Protein AF-A0A0B1P444-F1 (afdb_monomer)

Sequence (267 aa):
MTSQHVWNMLRLCWIDVYLGSPDIITHDAGSNFSSKEFRQTAKSLAIEIKEIPVKSANSMSIVERYHKPLRLAYEIIKEEIDTNNTEEQKSFVLQMAVKAAYTQSKSHLAREFYVRPPKELKLPAETLLKVLRPLYGVPEAGTHWFRTYHDHHIYNLDLEPSSYDPCLLFSHEAIVGLQTDDTIAACNTEFRHKEEEELQRAKFDAMPIQKLTINSPININGAHISLLDTTISVTQHDQISKISILKDYSKHDYVSQRARGDRIWIF

InterPro domains:
  IPR001584 Integrase, catalytic core [PS50994] (1-126)
  IPR012337 Ribonuclease H-like superfamily [SSF53098] (1-74)
  IPR036397 Ribonuclease H superfamily [G3DSA:3.30.420.10] (1-114)

Foldseek 3Di:
DALVQQLVCCCVFPVDLQVDDDQEDEEEPPDPCPDPVNVVVCVVLNRHYHYDDDDDPVPDDPVVVVVVLSVVSSVLSNVLRVPDPDPQFDWWKKKKFFPQQLQLQPDWDPDWDWDQDDVVVVDPRPDIDTDGTGHPPDPCSQVSSCCRVLCLCCVQLVWDADPVDNQWIDDSFKTWGDDRGMIIMTGTPVSVVSVVVSCVVSVTRMDPMFTADQVGWDADPQWTWHDDPPHIDTDNVVLVVPADDDPDDDPVVVVVNSVSSSSDDDD

Structure (mmCIF, N/CA/C/O backbone):
data_AF-A0A0B1P444-F1
#
_entry.id   AF-A0A0B1P444-F1
#
loop_
_atom_site.group_PDB
_atom_site.id
_atom_site.type_symbol
_atom_site.label_atom_id
_atom_site.label_alt_id
_atom_site.label_comp_id
_atom_site.label_asym_id
_atom_site.label_entity_id
_atom_site.label_seq_id
_atom_site.pdbx_PDB_ins_code
_atom_site.Cartn_x
_atom_site.Cartn_y
_atom_site.Cartn_z
_atom_site.occupancy
_atom_site.B_iso_or_equiv
_atom_site.auth_seq_id
_atom_site.auth_comp_id
_atom_site.auth_asym_id
_atom_site.auth_atom_id
_atom_site.pdbx_PDB_model_num
ATOM 1 N N . MET A 1 1 ? -7.075 -3.633 21.451 1.00 60.28 1 MET A N 1
ATOM 2 C CA . MET A 1 1 ? -6.890 -2.425 20.619 1.00 60.28 1 MET A CA 1
ATOM 3 C C . MET A 1 1 ? -8.287 -1.854 20.406 1.00 60.28 1 MET A C 1
ATOM 5 O O . MET A 1 1 ? -9.173 -2.663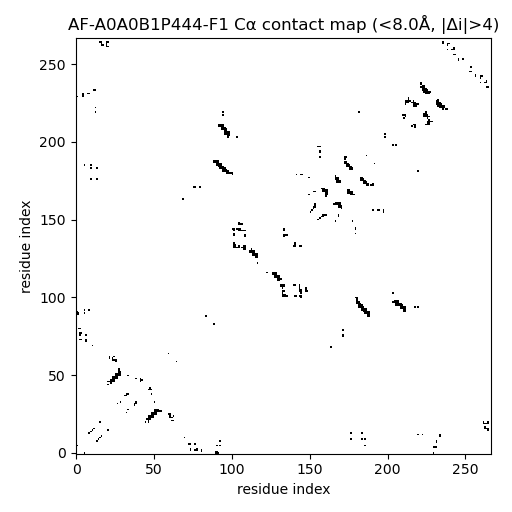 20.182 1.00 60.28 1 MET A O 1
ATOM 9 N N . THR A 1 2 ? -8.533 -0.555 20.613 1.00 62.34 2 THR A N 1
ATOM 10 C CA . THR A 1 2 ? -9.891 0.025 20.508 1.00 62.34 2 THR A CA 1
ATOM 11 C C . THR A 1 2 ? -10.164 0.507 19.080 1.00 62.34 2 THR A C 1
ATOM 13 O O . THR A 1 2 ? -9.220 0.724 18.315 1.00 62.34 2 THR A O 1
ATOM 16 N N . SER A 1 3 ? -11.433 0.736 18.734 1.00 62.31 3 SER A N 1
ATOM 17 C CA . SER A 1 3 ? -11.847 1.408 17.489 1.00 62.31 3 SER A CA 1
ATOM 18 C C . SER A 1 3 ? -11.132 2.742 17.280 1.00 62.31 3 SER A C 1
ATOM 20 O O . SER A 1 3 ? -10.614 3.022 16.201 1.00 62.31 3 SER A O 1
ATOM 22 N N . GLN A 1 4 ? -10.992 3.521 18.352 1.00 62.44 4 GLN A N 1
ATOM 23 C CA . GLN A 1 4 ? -10.233 4.767 18.352 1.00 62.44 4 GLN A CA 1
ATOM 24 C C . GLN A 1 4 ? -8.751 4.562 18.011 1.00 62.44 4 GLN A C 1
ATOM 26 O O . GLN A 1 4 ? -8.172 5.393 17.314 1.00 62.44 4 GLN A O 1
ATOM 31 N N . HIS A 1 5 ? -8.121 3.475 18.468 1.00 67.50 5 HIS A N 1
ATOM 32 C CA . HIS A 1 5 ? -6.718 3.192 18.142 1.00 67.50 5 HIS A CA 1
ATOM 33 C C . HIS A 1 5 ? -6.539 2.825 16.670 1.00 67.50 5 HIS A C 1
ATOM 35 O O . HIS A 1 5 ? -5.641 3.358 16.024 1.00 67.50 5 HIS A O 1
ATOM 41 N N . VAL A 1 6 ? -7.415 1.977 16.130 1.00 63.81 6 VAL A N 1
ATOM 42 C CA . VAL A 1 6 ? -7.425 1.626 14.702 1.00 63.81 6 VAL A CA 1
ATOM 43 C C . VAL A 1 6 ? -7.608 2.869 13.839 1.00 63.81 6 VAL A C 1
ATOM 45 O O . VAL A 1 6 ? -6.836 3.117 12.913 1.00 63.81 6 VAL A O 1
ATOM 48 N N . TRP A 1 7 ? -8.592 3.688 14.197 1.00 67.75 7 TRP A N 1
ATOM 49 C CA . TRP A 1 7 ? -8.877 4.932 13.509 1.00 67.75 7 TRP A CA 1
ATOM 50 C C . TRP A 1 7 ? -7.690 5.892 13.526 1.00 67.75 7 TRP A C 1
ATOM 52 O O . TRP A 1 7 ? -7.297 6.420 12.489 1.00 67.75 7 TRP A O 1
ATOM 62 N N . ASN A 1 8 ? -7.082 6.093 14.695 1.00 67.44 8 ASN A N 1
ATOM 63 C CA . ASN A 1 8 ? -5.923 6.965 14.825 1.00 67.44 8 ASN A CA 1
ATOM 64 C C . ASN A 1 8 ? -4.737 6.447 14.010 1.00 67.44 8 ASN A C 1
ATOM 66 O O . ASN A 1 8 ? -4.028 7.258 13.425 1.00 67.44 8 ASN A O 1
ATOM 70 N N . MET A 1 9 ? -4.538 5.128 13.928 1.00 68.25 9 MET A N 1
ATOM 71 C CA . MET A 1 9 ? -3.507 4.548 13.071 1.00 68.25 9 MET A CA 1
ATOM 72 C C . MET A 1 9 ? -3.763 4.879 11.607 1.00 68.25 9 MET A C 1
ATOM 74 O O . MET A 1 9 ? -2.885 5.415 10.941 1.00 68.25 9 MET A O 1
ATOM 78 N N . LEU A 1 10 ? -4.965 4.583 11.116 1.00 65.38 10 LEU A N 1
ATOM 79 C CA . LEU A 1 10 ? -5.316 4.809 9.721 1.00 65.38 10 LEU A CA 1
ATOM 80 C C . LEU A 1 10 ? -5.201 6.293 9.395 1.00 65.38 10 LEU A C 1
ATOM 82 O O . LEU A 1 10 ? -4.556 6.673 8.424 1.00 65.38 10 LEU A O 1
ATOM 86 N N . ARG A 1 11 ? -5.735 7.146 10.269 1.00 69.75 11 ARG A N 1
ATOM 87 C CA . ARG A 1 11 ? -5.626 8.588 10.126 1.00 69.75 11 ARG A CA 1
ATOM 88 C C . ARG A 1 11 ? -4.170 9.031 10.036 1.00 69.75 11 ARG A C 1
ATOM 90 O O . ARG A 1 11 ? -3.791 9.617 9.036 1.00 69.75 11 ARG A O 1
ATOM 97 N N . LEU A 1 12 ? -3.345 8.687 11.022 1.00 67.50 12 LEU A N 1
ATOM 98 C CA . LEU A 1 12 ? -1.957 9.143 11.079 1.00 67.50 12 LEU A CA 1
ATOM 99 C C . LEU A 1 12 ? -1.092 8.573 9.957 1.00 67.50 12 LEU A C 1
ATOM 101 O O . LEU A 1 12 ? -0.211 9.265 9.467 1.00 67.50 12 LEU A O 1
ATOM 105 N N . CYS A 1 13 ? -1.315 7.323 9.561 1.00 64.25 13 CYS A N 1
ATOM 106 C CA . CYS A 1 13 ? -0.418 6.614 8.652 1.00 64.25 13 CYS A CA 1
ATOM 107 C C . CYS A 1 13 ? -0.843 6.716 7.192 1.00 64.25 13 CYS A C 1
ATOM 109 O O . CYS A 1 13 ? 0.009 6.545 6.334 1.00 64.25 13 CYS A O 1
ATOM 111 N N . TRP A 1 14 ? -2.128 6.955 6.918 1.00 63.38 14 TRP A N 1
ATOM 112 C CA . TRP A 1 14 ? -2.714 6.901 5.576 1.00 63.38 14 TRP A CA 1
ATOM 113 C C . TRP A 1 14 ? -3.361 8.212 5.134 1.00 63.38 14 TRP A C 1
ATOM 115 O O . TRP A 1 14 ? -3.281 8.607 3.979 1.00 63.38 14 TRP A O 1
ATOM 125 N N . ILE A 1 15 ? -4.038 8.902 6.040 1.00 61.66 15 ILE A N 1
ATOM 126 C CA . ILE A 1 15 ? -4.770 10.122 5.687 1.00 61.66 15 ILE A CA 1
ATOM 127 C C . ILE A 1 15 ? -3.833 11.308 5.851 1.00 61.66 15 ILE A C 1
ATOM 129 O O . ILE A 1 15 ? -3.556 12.021 4.897 1.00 61.66 15 ILE A O 1
ATOM 133 N N . ASP A 1 16 ? -3.262 11.454 7.035 1.00 62.66 16 ASP A N 1
ATOM 134 C CA . ASP A 1 16 ? -2.392 12.553 7.408 1.00 62.66 16 ASP A CA 1
ATOM 135 C C . ASP A 1 16 ? -1.118 12.523 6.537 1.00 62.66 16 ASP A C 1
ATOM 137 O O . ASP A 1 16 ? -0.891 13.454 5.760 1.00 62.66 16 ASP A O 1
ATOM 141 N N . VAL A 1 17 ? -0.350 11.423 6.533 1.00 58.56 17 VAL A N 1
ATOM 142 C CA . VAL A 1 17 ? 0.905 11.292 5.748 1.00 58.56 17 VAL A CA 1
ATOM 143 C C . VAL A 1 17 ? 0.765 11.671 4.264 1.00 58.56 17 VAL A C 1
ATOM 145 O O . VAL A 1 17 ? 1.729 12.182 3.696 1.00 58.56 17 VAL A O 1
ATOM 148 N N . TYR A 1 18 ? -0.397 11.459 3.635 1.00 55.12 18 TYR A N 1
ATOM 149 C CA . TYR A 1 18 ? -0.564 11.639 2.184 1.00 55.12 18 TYR A CA 1
ATOM 150 C C . TYR A 1 18 ? -1.401 12.849 1.791 1.00 55.12 18 TYR A C 1
ATOM 152 O O . TYR A 1 18 ? -1.197 13.393 0.707 1.00 55.12 18 TYR A O 1
ATOM 160 N N . LEU A 1 19 ? -2.313 13.300 2.652 1.00 53.25 19 LEU A N 1
ATOM 161 C CA . LEU A 1 19 ? -3.031 14.555 2.435 1.00 53.25 19 LEU A CA 1
ATOM 162 C C . LEU A 1 19 ? -2.173 15.770 2.784 1.00 53.25 19 LEU A C 1
ATOM 164 O O . LEU A 1 19 ? -2.475 16.869 2.321 1.00 53.25 19 LEU A O 1
ATOM 168 N N . GLY A 1 20 ? -1.096 15.566 3.551 1.00 49.56 20 GLY A N 1
ATOM 169 C CA . GLY A 1 20 ? -0.190 16.628 3.964 1.00 49.56 20 GLY A CA 1
ATOM 170 C C . GLY A 1 20 ? -0.879 17.657 4.861 1.00 49.56 20 GLY A C 1
ATOM 171 O O . GLY A 1 20 ? -2.036 17.515 5.265 1.00 49.56 20 GLY A O 1
ATOM 172 N N . SER A 1 21 ? -0.154 18.720 5.200 1.00 48.78 21 SER A N 1
ATOM 173 C CA . SER A 1 21 ? -0.779 19.868 5.847 1.00 48.78 21 SER A CA 1
ATOM 174 C C . SER A 1 21 ? -1.669 20.606 4.840 1.00 48.78 21 SER A C 1
ATOM 176 O O . SER A 1 21 ? -1.222 20.844 3.719 1.00 48.78 21 SER A O 1
ATOM 178 N N . PRO A 1 22 ? -2.893 21.015 5.211 1.00 51.78 22 PRO A N 1
ATOM 179 C CA . PRO A 1 22 ? -3.797 21.703 4.294 1.00 51.78 22 PRO A CA 1
ATOM 180 C C . PRO A 1 22 ? -3.170 22.999 3.767 1.00 51.78 22 PRO A C 1
ATOM 182 O O . PRO A 1 22 ? -2.643 23.781 4.551 1.00 51.78 22 PRO A O 1
ATOM 185 N N . ASP A 1 23 ? -3.322 23.283 2.470 1.00 51.41 23 ASP A N 1
ATOM 186 C CA . ASP A 1 23 ? -2.846 24.542 1.868 1.00 51.41 23 ASP A CA 1
ATOM 187 C C . ASP A 1 23 ? -3.496 25.780 2.507 1.00 51.41 23 ASP A C 1
ATOM 189 O O . ASP A 1 23 ? -2.926 26.871 2.507 1.00 51.41 23 ASP A O 1
ATOM 193 N N . ILE A 1 24 ? -4.716 25.623 3.038 1.00 53.19 24 ILE A N 1
ATOM 194 C CA . ILE A 1 24 ? -5.494 26.701 3.646 1.00 53.19 24 ILE A CA 1
ATOM 195 C C . ILE A 1 24 ? -6.172 26.202 4.926 1.00 53.19 24 ILE A C 1
ATOM 197 O O . ILE A 1 24 ? -7.022 25.311 4.882 1.00 53.19 24 ILE A O 1
ATOM 201 N N . ILE A 1 25 ? -5.875 26.845 6.055 1.00 55.94 25 ILE A N 1
ATOM 202 C CA . ILE A 1 25 ? -6.602 26.671 7.318 1.00 55.94 25 ILE A CA 1
ATOM 203 C C . ILE A 1 25 ? -7.572 27.834 7.481 1.00 55.94 25 ILE A C 1
ATOM 205 O O . ILE A 1 25 ? -7.179 28.998 7.534 1.00 55.94 25 ILE A O 1
ATOM 209 N N . THR A 1 26 ? -8.858 27.511 7.569 1.00 55.03 26 THR A N 1
ATOM 210 C CA . THR A 1 26 ? -9.927 28.482 7.821 1.00 55.03 26 THR A CA 1
ATOM 211 C C . THR A 1 26 ? -10.395 28.328 9.265 1.00 55.03 26 THR A C 1
ATOM 213 O O . THR A 1 26 ? -10.725 27.214 9.664 1.00 55.03 26 THR A O 1
ATOM 216 N N . HIS A 1 27 ? -10.381 29.398 10.063 1.00 58.78 27 HIS A N 1
ATOM 217 C CA . HIS A 1 27 ? -10.729 29.334 11.488 1.00 58.78 27 HIS A CA 1
ATOM 218 C C . HIS A 1 27 ? -11.690 30.448 11.919 1.00 58.78 27 HIS A C 1
ATOM 220 O O . HIS A 1 27 ? -11.712 31.533 11.332 1.00 58.78 27 HIS A O 1
ATOM 226 N N . ASP A 1 28 ? -12.439 30.189 12.994 1.00 46.47 28 ASP A N 1
ATOM 227 C CA . ASP A 1 28 ? -13.315 31.170 13.640 1.00 46.47 28 ASP A CA 1
ATOM 228 C C . ASP A 1 28 ? -12.499 32.271 14.339 1.00 46.47 28 ASP A C 1
ATOM 230 O O . ASP A 1 28 ? -11.392 32.031 14.853 1.00 46.47 28 ASP A O 1
ATOM 234 N N . ALA A 1 29 ? -13.070 33.477 14.386 1.00 51.47 29 ALA A N 1
ATOM 235 C CA . ALA A 1 29 ? -12.508 34.603 15.120 1.00 51.47 29 ALA A CA 1
ATOM 236 C C . ALA A 1 29 ? -12.424 34.313 16.632 1.00 51.47 29 ALA A C 1
ATOM 238 O O . ALA A 1 29 ? -13.367 33.804 17.237 1.00 51.47 29 ALA A O 1
ATOM 239 N N . GLY A 1 30 ? -11.283 34.640 17.248 1.00 56.59 30 GLY A N 1
ATOM 240 C CA . GLY A 1 30 ? -11.060 34.492 18.697 1.00 56.59 30 GLY A CA 1
ATOM 241 C C . GLY A 1 30 ? -10.570 33.119 19.186 1.00 56.59 30 GLY A C 1
ATOM 242 O O . GLY A 1 30 ? -10.474 32.912 20.393 1.00 56.59 30 GLY A O 1
ATOM 243 N N . SER A 1 31 ? -10.234 32.183 18.293 1.00 55.66 31 SER A N 1
ATOM 244 C CA . SER A 1 31 ? -9.598 30.904 18.657 1.00 55.66 31 SER A CA 1
ATOM 245 C C . SER A 1 31 ? -8.069 31.029 18.818 1.00 55.66 31 SER A C 1
ATOM 247 O O . SER A 1 31 ? -7.459 31.961 18.289 1.00 55.66 31 SER A O 1
ATOM 249 N N . ASN A 1 32 ? -7.412 30.068 19.487 1.00 51.38 32 ASN A N 1
ATOM 250 C CA . ASN A 1 32 ? -5.939 30.008 19.618 1.00 51.38 32 ASN A CA 1
ATOM 251 C C . ASN A 1 32 ? -5.197 30.001 18.262 1.00 51.38 32 ASN A C 1
ATOM 253 O O . ASN A 1 32 ? -4.013 30.324 18.201 1.00 51.38 32 ASN A O 1
ATOM 257 N N . PHE A 1 33 ? -5.899 29.698 17.168 1.00 46.47 33 PHE A N 1
ATOM 258 C CA . PHE A 1 33 ? -5.398 29.743 15.792 1.00 46.47 33 PHE A CA 1
ATOM 259 C C . PHE A 1 33 ? -5.160 31.171 15.256 1.00 46.47 33 PHE A C 1
ATOM 261 O O . PHE A 1 33 ? -4.511 31.362 14.227 1.00 46.47 33 PHE A O 1
ATOM 268 N N . SER A 1 34 ? -5.630 32.192 15.981 1.00 57.03 34 SER A N 1
ATOM 269 C CA . SER A 1 34 ? -5.362 33.612 15.708 1.00 57.03 34 SER A CA 1
ATOM 270 C C . SER A 1 34 ? -4.040 34.125 16.308 1.00 57.03 34 SER A C 1
ATOM 272 O O . SER A 1 34 ? -3.642 35.263 16.034 1.00 57.03 34 SER A O 1
ATOM 274 N N . SER A 1 35 ? -3.331 33.297 17.090 1.00 70.00 35 SER A N 1
ATOM 275 C CA . SER A 1 35 ? -2.081 33.684 17.748 1.00 70.00 35 SER A CA 1
ATOM 276 C C . SER A 1 35 ? -0.946 33.939 16.747 1.00 70.00 35 SER A C 1
ATOM 278 O O . SER A 1 35 ? -0.901 33.390 15.640 1.00 70.00 35 SER A O 1
ATOM 280 N N . LYS A 1 36 ? 0.008 34.796 17.136 1.00 63.03 36 LYS A N 1
ATOM 281 C CA . LYS A 1 36 ? 1.191 35.091 16.310 1.00 63.03 36 LYS A CA 1
ATOM 282 C C . LYS A 1 36 ? 2.067 33.855 16.109 1.00 63.03 36 LYS A C 1
ATOM 284 O O . LYS A 1 36 ? 2.543 33.655 14.996 1.00 63.03 36 LYS A O 1
ATOM 289 N N . GLU A 1 37 ? 2.236 33.034 17.146 1.00 62.44 37 GLU A N 1
ATOM 290 C CA . GLU A 1 37 ? 3.023 31.799 17.073 1.00 62.44 37 GLU A CA 1
ATOM 291 C C . GLU A 1 37 ? 2.406 30.814 16.079 1.00 62.44 37 GLU A C 1
ATOM 293 O O . GLU A 1 37 ? 3.093 30.348 15.174 1.00 62.44 37 GLU A O 1
ATOM 298 N N . PHE A 1 38 ? 1.091 30.582 16.155 1.00 52.31 38 PHE A N 1
ATOM 299 C CA . PHE A 1 38 ? 0.403 29.670 15.241 1.00 52.31 38 PHE A CA 1
ATOM 300 C C . PHE A 1 38 ? 0.480 30.154 13.785 1.00 52.31 38 PHE A C 1
ATOM 302 O O . PHE A 1 38 ? 0.794 29.381 12.879 1.00 52.31 38 PHE A O 1
ATOM 309 N N . ARG A 1 39 ? 0.287 31.461 13.551 1.00 59.22 39 ARG A N 1
ATOM 310 C CA . ARG A 1 39 ? 0.407 32.065 12.213 1.00 59.22 39 ARG A CA 1
ATOM 311 C C . ARG A 1 39 ? 1.813 31.984 11.634 1.00 59.22 39 ARG A C 1
ATOM 313 O O . ARG A 1 39 ? 1.960 31.847 10.420 1.00 59.22 39 ARG A O 1
ATOM 320 N N . GLN A 1 40 ? 2.839 32.090 12.469 1.00 53.69 40 GLN A N 1
ATOM 321 C CA . GLN A 1 40 ? 4.227 31.997 12.034 1.00 53.69 40 GLN A CA 1
ATOM 322 C C . GLN A 1 40 ? 4.610 30.554 11.689 1.00 53.69 40 GLN A C 1
ATOM 324 O O . GLN A 1 40 ? 5.215 30.329 10.640 1.00 53.69 40 GLN A O 1
ATOM 329 N N . THR A 1 41 ? 4.182 29.585 12.500 1.00 50.41 41 THR A N 1
ATOM 330 C CA . THR A 1 41 ? 4.371 28.153 12.228 1.00 50.41 41 THR A CA 1
ATOM 331 C C . THR A 1 41 ? 3.648 27.729 10.952 1.00 50.41 41 THR A C 1
ATOM 333 O O . THR A 1 41 ? 4.265 27.145 10.065 1.00 50.41 41 THR A O 1
ATOM 336 N N . ALA A 1 42 ? 2.381 28.111 10.778 1.00 51.72 42 ALA A N 1
ATOM 337 C CA . ALA A 1 42 ? 1.624 27.801 9.566 1.00 51.72 42 ALA A CA 1
ATOM 338 C C . ALA A 1 42 ? 2.256 28.409 8.302 1.00 51.72 42 ALA A C 1
ATOM 340 O O . ALA A 1 42 ? 2.431 27.716 7.305 1.00 51.72 42 ALA A O 1
ATOM 341 N N . LYS A 1 43 ? 2.712 29.670 8.359 1.00 61.62 43 LYS A N 1
ATOM 342 C CA . LYS A 1 43 ? 3.456 30.293 7.250 1.00 61.62 43 LYS A CA 1
ATOM 343 C C . LYS A 1 43 ? 4.761 29.571 6.923 1.00 61.62 43 LYS A C 1
ATOM 345 O O . LYS A 1 43 ? 5.130 29.514 5.753 1.00 61.62 43 LYS A O 1
ATOM 350 N N . SER A 1 44 ? 5.461 29.034 7.925 1.00 49.09 44 SER A N 1
ATOM 351 C CA . SER A 1 44 ? 6.693 28.259 7.708 1.00 49.09 44 SER A CA 1
ATOM 352 C C . SER A 1 44 ? 6.438 26.944 6.964 1.00 49.09 44 SER A C 1
ATOM 354 O O . SER A 1 44 ? 7.304 26.479 6.228 1.00 49.09 44 SER A O 1
ATOM 356 N N . LEU A 1 45 ? 5.216 26.420 7.085 1.00 49.00 45 LEU A N 1
ATOM 357 C CA . LEU A 1 45 ? 4.699 25.264 6.356 1.00 49.00 45 LEU A CA 1
ATOM 358 C C . LEU A 1 45 ? 3.946 25.658 5.071 1.00 49.00 45 LEU A C 1
ATOM 360 O O . LEU A 1 45 ? 3.296 24.821 4.462 1.00 49.00 45 LEU A O 1
ATOM 364 N N . ALA A 1 46 ? 4.030 26.928 4.650 1.00 55.78 46 ALA A N 1
ATOM 365 C CA . ALA A 1 46 ? 3.318 27.491 3.497 1.00 55.78 46 ALA A CA 1
ATOM 366 C C . ALA A 1 46 ? 1.779 27.352 3.546 1.00 55.78 46 ALA A C 1
ATOM 368 O O . ALA A 1 46 ? 1.117 27.467 2.518 1.00 55.78 46 ALA A O 1
ATOM 369 N N . ILE A 1 47 ? 1.215 27.192 4.743 1.00 54.22 47 ILE A N 1
ATOM 370 C CA . ILE A 1 47 ? -0.223 27.102 4.989 1.00 54.22 47 ILE A CA 1
ATOM 371 C C . ILE A 1 47 ? -0.812 28.515 5.079 1.00 54.22 47 ILE A C 1
ATOM 373 O O . ILE A 1 47 ? -0.409 29.329 5.920 1.00 54.22 47 ILE A O 1
ATOM 377 N N . GLU A 1 48 ? -1.794 28.819 4.233 1.00 60.69 48 GLU A N 1
ATOM 378 C CA . GLU A 1 48 ? -2.524 30.084 4.271 1.00 60.69 48 GLU A CA 1
ATOM 379 C C . GLU A 1 48 ? -3.582 30.051 5.383 1.00 60.69 48 GLU A C 1
ATOM 381 O O . GLU A 1 48 ? -4.476 29.209 5.393 1.00 60.69 48 GLU A O 1
ATOM 386 N N . ILE A 1 49 ? -3.525 30.992 6.326 1.00 62.84 49 ILE A N 1
ATOM 387 C CA . ILE A 1 49 ? -4.545 31.106 7.373 1.00 62.84 49 ILE A CA 1
ATOM 388 C C . ILE A 1 49 ? -5.583 32.161 6.993 1.00 62.84 49 ILE A C 1
ATOM 390 O O . ILE A 1 49 ? -5.233 33.317 6.747 1.00 62.84 49 ILE A O 1
ATOM 394 N N . LYS A 1 50 ? -6.864 31.779 7.021 1.00 66.00 50 LYS A N 1
ATOM 395 C CA . LYS A 1 50 ? -8.016 32.660 6.786 1.00 66.00 50 LYS A CA 1
ATOM 396 C C . LYS A 1 50 ? -8.949 32.663 7.991 1.00 66.00 50 LYS A C 1
ATOM 398 O O . LYS A 1 50 ? -9.502 31.639 8.375 1.00 66.00 50 LYS A O 1
ATOM 403 N N . GLU A 1 51 ? -9.146 33.836 8.569 1.00 63.31 51 GLU A N 1
ATOM 404 C CA . GLU A 1 51 ? -10.084 34.040 9.670 1.00 63.31 51 GLU A CA 1
ATOM 405 C C . GLU A 1 51 ? -11.466 34.388 9.104 1.00 63.31 51 GLU A C 1
ATOM 407 O O . GLU A 1 51 ? -11.583 35.305 8.287 1.00 63.31 51 GLU A O 1
ATOM 412 N N . ILE A 1 52 ? -12.509 33.654 9.505 1.00 57.34 52 ILE A N 1
ATOM 413 C CA . ILE A 1 52 ? -13.887 33.915 9.070 1.00 57.34 52 ILE A CA 1
ATOM 414 C C . ILE A 1 52 ? -14.657 34.605 10.209 1.00 57.34 52 ILE A C 1
ATOM 416 O O . ILE A 1 52 ? -14.687 34.092 11.328 1.00 57.34 52 ILE A O 1
ATOM 420 N N . PRO A 1 53 ? -15.324 35.746 9.941 1.00 50.25 53 PRO A N 1
ATOM 421 C CA . PRO A 1 53 ? -16.031 36.511 10.968 1.00 50.25 53 PRO A CA 1
ATOM 422 C C . PRO A 1 53 ? -17.415 35.950 11.356 1.00 50.25 53 PRO A C 1
ATOM 424 O O . PRO A 1 53 ? -17.956 36.361 12.378 1.00 50.25 53 PRO A O 1
ATOM 427 N N . VAL A 1 54 ? -18.015 35.043 10.569 1.00 46.94 54 VAL A N 1
ATOM 428 C CA . VAL A 1 54 ? -19.362 34.481 10.814 1.00 46.94 54 VAL A CA 1
ATOM 429 C C . VAL A 1 54 ? -19.412 32.986 10.468 1.00 46.94 54 VAL A C 1
ATOM 431 O O . VAL A 1 54 ? -19.076 32.605 9.347 1.00 46.94 54 VAL A O 1
ATOM 434 N N . LYS A 1 55 ? -19.890 32.146 11.403 1.00 35.66 55 LYS A N 1
ATOM 435 C CA . LYS A 1 55 ? -20.118 30.701 11.199 1.00 35.66 55 LYS A CA 1
ATOM 436 C C . LYS A 1 55 ? -21.081 30.455 10.033 1.00 35.66 55 LYS A C 1
ATOM 438 O O . LYS A 1 55 ? -22.268 30.758 10.135 1.00 35.66 55 LYS A O 1
ATOM 443 N N . SER A 1 56 ? -20.589 29.859 8.951 1.00 38.91 56 SER A N 1
ATOM 444 C CA . SER A 1 56 ? -21.400 29.404 7.818 1.00 38.91 56 SER A CA 1
ATOM 445 C C . SER A 1 56 ? -21.047 27.959 7.469 1.00 38.91 56 SER A C 1
ATOM 447 O O . SER A 1 56 ? -19.886 27.616 7.274 1.00 38.91 56 SER A O 1
ATOM 449 N N . ALA A 1 57 ? -22.052 27.087 7.359 1.00 31.62 57 ALA A N 1
ATOM 450 C CA . ALA A 1 57 ? -21.849 25.671 7.032 1.00 31.62 57 ALA A CA 1
ATOM 451 C C . ALA A 1 57 ? -21.288 25.450 5.609 1.00 31.62 57 ALA A C 1
ATOM 453 O O . ALA A 1 57 ? -20.714 24.404 5.320 1.00 31.62 57 ALA A O 1
ATOM 454 N N . ASN A 1 58 ? -21.401 26.451 4.728 1.00 35.16 58 ASN A N 1
ATOM 45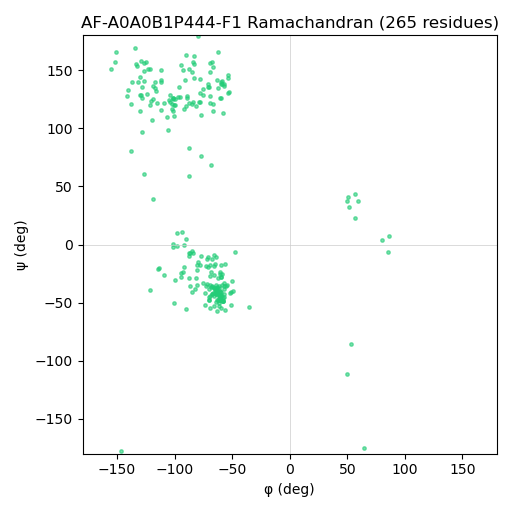5 C CA . ASN A 1 58 ? -20.862 26.403 3.364 1.00 35.16 58 ASN A CA 1
ATOM 456 C C . ASN A 1 58 ? -19.400 26.877 3.277 1.00 35.16 58 ASN A C 1
ATOM 458 O O . ASN A 1 58 ? -18.771 26.710 2.235 1.00 35.16 58 ASN A O 1
ATOM 462 N N . SER A 1 59 ? -18.856 27.461 4.352 1.00 37.09 59 SER A N 1
ATOM 463 C CA . SER A 1 59 ? -17.454 27.890 4.447 1.00 37.09 59 SER A CA 1
ATOM 464 C C . SER A 1 59 ? -16.562 26.884 5.178 1.00 37.09 59 SER A C 1
ATOM 466 O O . SER A 1 59 ? -15.416 27.208 5.483 1.00 37.09 59 SER A O 1
ATOM 468 N N . MET A 1 60 ? -17.076 25.681 5.458 1.00 37.00 60 MET A N 1
ATOM 469 C CA . MET A 1 60 ? -16.315 24.619 6.109 1.00 37.00 60 MET A CA 1
ATOM 470 C C . MET A 1 60 ? -15.091 24.243 5.264 1.00 37.00 60 MET A C 1
ATOM 472 O O . MET A 1 60 ? -15.186 23.989 4.052 1.00 37.00 60 MET A O 1
ATOM 476 N N . SER A 1 61 ? -13.928 24.283 5.910 1.00 39.38 61 SER A N 1
ATOM 477 C CA . SER A 1 61 ? -12.622 24.126 5.269 1.00 39.38 61 SER A CA 1
ATOM 478 C C . SER A 1 61 ? -12.473 22.743 4.624 1.00 39.38 61 SER A C 1
ATOM 480 O O . SER A 1 61 ? -13.233 21.810 4.896 1.00 39.38 61 SER A O 1
ATOM 482 N N . ILE A 1 62 ? -11.465 22.592 3.764 1.00 38.31 62 ILE A N 1
ATOM 483 C CA . ILE A 1 62 ? -11.074 21.302 3.181 1.00 38.31 62 ILE A CA 1
ATOM 484 C C . ILE A 1 62 ? -10.935 20.226 4.280 1.00 38.31 62 ILE A C 1
ATOM 486 O O . ILE A 1 62 ? -11.438 19.117 4.119 1.00 38.31 62 ILE A O 1
ATOM 490 N N . VAL A 1 63 ? -10.375 20.596 5.436 1.00 36.06 63 VAL A N 1
ATOM 491 C CA . VAL A 1 63 ? -10.190 19.737 6.617 1.00 36.06 63 VAL A CA 1
ATOM 492 C C . VAL A 1 63 ? -11.523 19.225 7.179 1.00 36.06 63 VAL A C 1
ATOM 494 O O . VAL A 1 63 ? -11.673 18.032 7.417 1.00 36.06 63 VAL A O 1
ATOM 497 N N . GLU A 1 64 ? -12.543 20.075 7.316 1.00 31.64 64 GLU A N 1
ATOM 498 C CA . GLU A 1 64 ? -13.863 19.646 7.811 1.00 31.64 64 GLU A CA 1
ATOM 499 C C . GLU A 1 64 ? -14.609 18.742 6.815 1.00 31.64 64 GLU A C 1
ATOM 501 O O . GLU A 1 64 ? -15.389 17.878 7.226 1.00 31.64 64 GLU A O 1
ATOM 506 N N . ARG A 1 65 ? -14.335 18.868 5.506 1.00 41.44 65 ARG A N 1
ATOM 507 C CA . ARG A 1 65 ? -14.829 17.913 4.497 1.00 41.44 65 ARG A CA 1
ATOM 508 C C . ARG A 1 65 ? -14.140 16.562 4.609 1.00 41.44 65 ARG A C 1
ATOM 510 O O . ARG A 1 65 ? -14.833 15.559 4.482 1.00 41.44 65 ARG A O 1
ATOM 517 N N . TYR A 1 66 ? -12.835 16.532 4.894 1.00 47.00 66 TYR A N 1
ATOM 518 C CA . TYR A 1 66 ? -12.121 15.294 5.218 1.00 47.00 66 TYR A CA 1
ATOM 519 C C . TYR A 1 66 ? -12.672 14.665 6.497 1.00 47.00 66 TYR A C 1
ATOM 521 O O . TYR A 1 66 ? -12.904 13.465 6.537 1.00 47.00 66 TYR A O 1
ATOM 529 N N . HIS A 1 67 ? -13.011 15.456 7.516 1.00 49.09 67 HIS A N 1
ATOM 530 C CA . HIS A 1 67 ? -13.523 14.924 8.780 1.00 49.09 67 HIS A CA 1
ATOM 531 C C . HIS A 1 67 ? -14.827 14.133 8.635 1.00 49.09 67 HIS A C 1
ATOM 533 O O . HIS A 1 67 ? -15.080 13.275 9.469 1.00 49.09 67 HIS A O 1
ATOM 539 N N . LYS A 1 68 ? -15.661 14.368 7.612 1.00 47.91 68 LYS A N 1
ATOM 540 C CA . LYS A 1 68 ? -16.946 13.662 7.473 1.00 47.91 68 LYS A CA 1
ATOM 541 C C . LYS A 1 68 ? -16.791 12.195 7.019 1.00 47.91 68 LYS A C 1
ATOM 543 O O . LYS A 1 68 ? -17.327 11.344 7.722 1.00 47.91 68 LYS A O 1
ATOM 548 N N . PRO A 1 69 ? -16.069 11.855 5.931 1.00 50.06 69 PRO A N 1
ATOM 549 C CA . PRO A 1 69 ? -15.719 10.468 5.602 1.00 50.06 69 PRO A CA 1
ATOM 550 C C . PRO A 1 69 ? -14.878 9.794 6.684 1.00 50.06 69 PRO A C 1
ATOM 552 O O . PRO A 1 69 ? -15.129 8.647 7.029 1.00 50.06 69 PRO A O 1
ATOM 555 N N . LEU A 1 70 ? -13.928 10.531 7.263 1.00 54.34 70 LEU A N 1
ATOM 556 C CA . LEU A 1 70 ? -13.100 10.058 8.367 1.00 54.34 70 LEU A CA 1
ATOM 557 C C . LEU A 1 70 ? -13.942 9.679 9.596 1.00 54.34 70 LEU A C 1
ATOM 559 O O . LEU A 1 70 ? -13.771 8.628 10.202 1.00 54.34 70 LEU A O 1
ATOM 563 N N . ARG A 1 71 ? -14.916 10.526 9.931 1.00 56.72 71 ARG A N 1
ATOM 564 C CA . ARG A 1 71 ? -15.885 10.265 10.989 1.00 56.72 71 ARG A CA 1
ATOM 565 C C . ARG A 1 71 ? -16.808 9.110 10.630 1.00 56.72 71 ARG A C 1
ATOM 567 O O . ARG A 1 71 ? -17.053 8.298 11.498 1.00 56.72 71 ARG A O 1
ATOM 574 N N . LEU A 1 72 ? -17.287 9.003 9.391 1.00 57.91 72 LEU A N 1
ATOM 575 C CA . LEU A 1 72 ? -18.091 7.855 8.952 1.00 57.91 72 LEU A CA 1
ATOM 576 C C . LEU A 1 72 ? -17.323 6.542 9.129 1.00 57.91 72 LEU A C 1
ATOM 578 O O . LEU A 1 72 ? -17.845 5.629 9.751 1.00 57.91 72 LEU A O 1
ATOM 582 N N . ALA A 1 73 ? -16.072 6.482 8.670 1.00 57.81 73 ALA A N 1
ATOM 583 C CA . ALA A 1 73 ? -15.213 5.322 8.874 1.00 57.81 73 ALA A CA 1
ATOM 584 C C . ALA A 1 73 ? -14.988 5.042 10.371 1.00 57.81 73 ALA A C 1
ATOM 586 O O . ALA A 1 73 ? -15.127 3.904 10.796 1.00 57.81 73 ALA A O 1
ATOM 587 N N . TYR A 1 74 ? -14.731 6.064 11.195 1.00 60.88 74 TYR A N 1
ATOM 588 C CA . TYR A 1 74 ? -14.636 5.894 12.649 1.00 60.88 74 TYR A CA 1
ATOM 589 C C . TYR A 1 74 ? -15.921 5.345 13.285 1.00 60.88 74 TYR A C 1
ATOM 591 O O . TYR A 1 74 ? -15.836 4.430 14.097 1.00 60.88 74 TYR A O 1
ATOM 599 N N . GLU A 1 75 ? -17.092 5.894 12.947 1.00 60.47 75 GLU A N 1
ATOM 600 C CA . GLU A 1 75 ? -18.369 5.448 13.519 1.00 60.47 75 GLU A CA 1
ATOM 601 C C . GLU A 1 75 ? -18.692 4.010 13.079 1.00 60.47 75 GLU A C 1
ATOM 603 O O . GLU A 1 75 ? -19.119 3.231 13.920 1.00 60.47 75 GLU A O 1
ATOM 608 N N . ILE A 1 76 ? -18.386 3.622 11.831 1.00 60.34 76 ILE A N 1
ATOM 609 C CA . ILE A 1 76 ? -18.504 2.230 11.352 1.00 60.34 76 ILE A CA 1
ATOM 610 C C . ILE A 1 76 ? -17.612 1.301 12.189 1.00 60.34 76 ILE A C 1
ATOM 612 O O . ILE A 1 76 ? -18.111 0.377 12.826 1.00 60.34 76 ILE A O 1
ATOM 616 N N . ILE A 1 77 ? -16.311 1.608 12.295 1.00 59.28 77 ILE A N 1
ATOM 617 C CA . ILE A 1 77 ? -15.356 0.819 13.101 1.00 59.28 77 ILE A CA 1
ATOM 618 C C . ILE A 1 77 ? -15.821 0.723 14.557 1.00 59.28 77 ILE A C 1
ATOM 620 O O . ILE A 1 77 ? -15.617 -0.285 15.230 1.00 59.28 77 ILE A O 1
ATOM 624 N N . LYS A 1 78 ? -16.382 1.809 15.088 1.00 60.41 78 LYS A N 1
ATOM 625 C CA . LYS A 1 78 ? -16.848 1.880 16.466 1.00 60.41 78 LYS A CA 1
ATOM 626 C C . LYS A 1 78 ? -18.086 1.013 16.685 1.00 60.41 78 LYS A C 1
ATOM 628 O O . LYS A 1 78 ? -18.083 0.247 17.640 1.00 60.41 78 LYS A O 1
ATOM 633 N N . GLU A 1 79 ? -19.095 1.103 15.822 1.00 61.47 79 GLU A N 1
ATOM 634 C CA . GLU A 1 79 ? -20.314 0.284 15.896 1.00 61.47 79 GLU A CA 1
ATOM 635 C C . GLU A 1 79 ? -20.008 -1.216 15.724 1.00 61.47 79 GLU A C 1
ATOM 637 O O . GLU A 1 79 ? -20.570 -2.057 16.428 1.00 61.47 79 GLU A O 1
ATOM 642 N N . GLU A 1 80 ? -19.056 -1.561 14.859 1.00 55.66 80 GLU A N 1
ATOM 643 C CA . GLU A 1 80 ? -18.648 -2.948 14.602 1.00 55.66 80 GLU A CA 1
ATOM 644 C C . GLU A 1 80 ? -17.783 -3.543 15.726 1.00 55.66 80 GLU A C 1
ATOM 646 O O . GLU A 1 80 ? -17.900 -4.727 16.037 1.00 55.66 80 GLU A O 1
ATOM 651 N N . ILE A 1 81 ? -16.955 -2.733 16.397 1.00 51.62 81 ILE A N 1
ATOM 652 C CA . ILE A 1 81 ? -16.145 -3.186 17.543 1.00 51.62 81 ILE A CA 1
ATOM 653 C C . ILE A 1 81 ? -16.964 -3.237 18.842 1.00 51.62 81 ILE A C 1
ATOM 655 O O . ILE A 1 81 ? -16.741 -4.129 19.662 1.00 51.62 81 ILE A O 1
ATOM 659 N N . ASP A 1 82 ? -17.920 -2.326 19.045 1.00 53.31 82 ASP A N 1
ATOM 660 C CA . ASP A 1 82 ? -18.750 -2.302 20.262 1.00 53.31 82 ASP A CA 1
ATOM 661 C C . ASP A 1 82 ? -19.782 -3.449 20.314 1.00 53.31 82 ASP A C 1
ATOM 663 O O . ASP A 1 82 ? -20.276 -3.783 21.394 1.00 53.31 82 ASP A O 1
ATOM 667 N N . THR A 1 83 ? -20.106 -4.094 19.187 1.00 52.38 83 THR A N 1
ATOM 668 C CA . THR A 1 83 ? -21.144 -5.142 19.134 1.00 52.38 83 THR A CA 1
ATOM 669 C C . THR A 1 83 ? -20.688 -6.527 19.613 1.00 52.38 83 THR A C 1
ATOM 671 O O . THR A 1 83 ? -21.538 -7.329 19.996 1.00 52.38 83 THR A O 1
ATOM 674 N N . ASN A 1 84 ? -19.381 -6.807 19.701 1.00 52.03 84 ASN A N 1
ATOM 675 C CA . ASN A 1 84 ? -18.856 -8.153 19.982 1.00 52.03 84 ASN A CA 1
ATOM 676 C C . ASN A 1 84 ? -17.886 -8.185 21.172 1.00 52.03 84 ASN A C 1
ATOM 678 O O . ASN A 1 84 ? -16.723 -8.568 21.045 1.00 52.03 84 ASN A O 1
ATOM 682 N N . ASN A 1 85 ? -18.378 -7.795 22.350 1.00 46.16 85 ASN A N 1
ATOM 683 C CA . ASN A 1 85 ? -17.621 -7.700 23.602 1.00 46.16 85 ASN A CA 1
ATOM 684 C C . ASN A 1 85 ? -17.188 -9.079 24.163 1.00 46.16 85 ASN A C 1
ATOM 686 O O . ASN A 1 85 ? -17.648 -9.544 25.205 1.00 46.16 85 ASN A O 1
ATOM 690 N N . THR A 1 86 ? -16.269 -9.724 23.452 1.00 47.88 86 THR A N 1
ATOM 691 C CA . THR A 1 86 ? -15.459 -10.862 23.886 1.00 47.88 86 THR A CA 1
ATOM 692 C C . THR A 1 86 ? -14.013 -10.487 23.591 1.00 47.88 86 THR A C 1
ATOM 694 O O . THR A 1 86 ? -13.682 -10.128 22.464 1.00 47.88 86 THR A O 1
ATOM 697 N N . GLU A 1 87 ? -13.153 -10.567 24.605 1.00 44.34 87 GLU A N 1
ATOM 698 C CA . GLU A 1 87 ? -11.716 -10.214 24.629 1.00 44.34 87 GLU A CA 1
ATOM 699 C C . GLU A 1 87 ? -10.846 -10.746 23.456 1.00 44.34 87 GLU A C 1
ATOM 701 O O . GLU A 1 87 ? -9.669 -10.389 23.338 1.00 44.34 87 GLU A O 1
ATOM 706 N N . GLU A 1 88 ? -11.403 -11.578 22.575 1.00 46.91 88 GLU A N 1
ATOM 707 C CA . GLU A 1 88 ? -10.729 -12.259 21.469 1.00 46.91 88 GLU A CA 1
ATOM 708 C C . GLU A 1 88 ? -10.760 -11.505 20.125 1.00 46.91 88 GLU A C 1
ATOM 710 O O . GLU A 1 88 ? -9.873 -11.733 19.301 1.00 46.91 88 GLU A O 1
ATOM 715 N N . GLN A 1 89 ? -11.664 -10.542 19.894 1.00 48.72 89 GLN A N 1
ATOM 716 C CA . GLN A 1 89 ? -11.696 -9.768 18.636 1.00 48.72 89 GLN A CA 1
ATOM 717 C C . GLN A 1 89 ? -10.786 -8.530 18.678 1.00 48.72 89 GLN A C 1
ATOM 719 O O . GLN A 1 89 ? -11.209 -7.386 18.517 1.00 48.72 89 GLN A O 1
ATOM 724 N N . LYS A 1 90 ? -9.486 -8.733 18.913 1.00 58.12 90 LYS A N 1
ATOM 725 C CA . LYS A 1 90 ? -8.512 -7.635 18.809 1.00 58.12 90 LYS A CA 1
ATOM 726 C C . LYS A 1 90 ? -8.229 -7.370 17.333 1.00 58.12 90 LYS A C 1
ATOM 728 O O . LYS A 1 90 ? -7.572 -8.180 16.688 1.00 58.12 90 LYS A O 1
ATOM 733 N N . SER A 1 91 ? -8.668 -6.216 16.836 1.00 61.56 91 SER A N 1
ATOM 734 C CA . SER A 1 91 ? -8.218 -5.681 15.553 1.00 61.56 91 SER A CA 1
ATOM 735 C C . SER A 1 91 ? -6.686 -5.626 15.507 1.00 61.56 91 SER A C 1
ATOM 737 O O . SER A 1 91 ? -6.016 -5.195 16.455 1.00 61.56 91 SER A O 1
ATOM 739 N N . PHE A 1 92 ? -6.122 -6.133 14.419 1.00 67.62 92 PHE A N 1
ATOM 740 C CA . PHE A 1 92 ? -4.707 -6.086 14.112 1.00 67.62 92 PHE A CA 1
ATOM 741 C C . PHE A 1 92 ? -4.433 -4.919 13.199 1.00 67.62 92 PHE A C 1
ATOM 743 O O . PHE A 1 92 ? -5.117 -4.731 12.203 1.00 67.62 92 PHE A O 1
ATOM 750 N N . VAL A 1 93 ? -3.371 -4.196 13.515 1.00 77.38 93 VAL A N 1
ATOM 751 C CA . VAL A 1 93 ? -2.720 -3.316 12.561 1.00 77.38 93 VAL A CA 1
ATOM 752 C C . VAL A 1 93 ? -1.647 -4.131 11.856 1.00 77.38 93 VAL A C 1
ATOM 754 O O . VAL A 1 93 ? -0.733 -4.654 12.502 1.00 77.38 93 VAL A O 1
ATOM 757 N N . LEU A 1 94 ? -1.796 -4.254 10.545 1.00 77.69 94 LEU A N 1
ATOM 758 C CA . LEU A 1 94 ? -0.936 -5.008 9.657 1.00 77.69 94 LEU A CA 1
ATOM 759 C C . LEU A 1 94 ? -0.279 -4.064 8.652 1.00 77.69 94 LEU A C 1
ATOM 761 O O . LEU A 1 94 ? -0.915 -3.159 8.116 1.00 77.69 94 LEU A O 1
ATOM 765 N N . GLN A 1 95 ? 0.995 -4.312 8.383 1.00 81.25 95 GLN A N 1
ATOM 766 C CA . GLN A 1 95 ? 1.710 -3.757 7.248 1.00 81.25 95 GLN A CA 1
ATOM 767 C C . GLN A 1 95 ? 2.151 -4.896 6.338 1.00 81.25 95 GLN A C 1
ATOM 769 O O . GLN A 1 95 ? 2.727 -5.889 6.790 1.00 81.25 95 GLN A O 1
ATOM 774 N N . MET A 1 96 ? 1.942 -4.706 5.045 1.00 83.62 96 MET A N 1
ATOM 775 C CA . MET A 1 96 ? 2.401 -5.599 3.997 1.00 83.62 96 MET A CA 1
ATOM 776 C C . MET A 1 96 ? 3.067 -4.793 2.881 1.00 83.62 96 MET A C 1
ATOM 778 O O . MET A 1 96 ? 2.748 -3.626 2.676 1.00 83.62 96 MET A O 1
ATOM 782 N N . ALA A 1 97 ? 3.988 -5.433 2.162 1.00 83.62 97 ALA A N 1
ATOM 783 C CA . ALA A 1 97 ? 4.580 -4.887 0.949 1.00 83.62 97 ALA A CA 1
ATOM 784 C C . ALA A 1 97 ? 4.672 -5.967 -0.138 1.00 83.62 97 ALA A C 1
ATOM 786 O O . ALA A 1 97 ? 5.031 -7.109 0.152 1.00 83.62 97 ALA A O 1
ATOM 787 N N . VAL A 1 98 ? 4.394 -5.617 -1.391 1.00 83.38 98 VAL A N 1
ATOM 788 C CA . VAL A 1 98 ? 4.493 -6.496 -2.562 1.00 83.38 98 VAL A CA 1
ATOM 789 C C . VAL A 1 98 ? 5.765 -6.178 -3.342 1.00 83.38 98 VAL A C 1
ATOM 791 O O . VAL A 1 98 ? 5.960 -5.070 -3.839 1.00 83.38 98 VAL A O 1
ATOM 794 N N . LYS A 1 99 ? 6.647 -7.163 -3.514 1.00 84.38 99 LYS A N 1
ATOM 795 C CA . LYS A 1 99 ? 7.934 -6.941 -4.187 1.00 84.38 99 LYS A CA 1
ATOM 796 C C . LYS A 1 99 ? 7.746 -6.707 -5.677 1.00 84.38 99 LYS A C 1
ATOM 798 O O . LYS A 1 99 ? 7.052 -7.459 -6.346 1.00 84.38 99 LYS A O 1
ATOM 803 N N . ALA A 1 100 ? 8.432 -5.717 -6.242 1.00 81.88 100 ALA A N 1
ATOM 804 C CA . ALA A 1 100 ? 8.391 -5.455 -7.684 1.00 81.88 100 ALA A CA 1
ATOM 805 C C . ALA A 1 100 ? 6.953 -5.359 -8.248 1.00 81.88 100 ALA A C 1
ATOM 807 O O . ALA A 1 100 ? 6.683 -5.871 -9.340 1.00 81.88 100 ALA A O 1
ATOM 808 N N . ALA A 1 101 ? 6.053 -4.710 -7.499 1.00 80.81 101 ALA A N 1
ATOM 809 C CA . ALA A 1 101 ? 4.611 -4.610 -7.736 1.00 80.81 101 ALA A CA 1
ATOM 810 C C . ALA A 1 101 ? 4.213 -4.538 -9.221 1.00 80.81 101 ALA A C 1
ATOM 812 O O . ALA A 1 101 ? 3.484 -5.387 -9.729 1.00 80.81 101 ALA A O 1
ATOM 813 N N . TYR A 1 102 ? 4.780 -3.594 -9.974 1.00 83.12 102 TYR A N 1
ATOM 814 C CA . TYR A 1 102 ? 4.425 -3.380 -11.381 1.00 83.12 102 TYR A CA 1
ATOM 815 C C . TYR A 1 102 ? 4.603 -4.616 -12.271 1.00 83.12 102 TYR A C 1
ATOM 817 O O . TYR A 1 102 ? 3.760 -4.879 -13.132 1.00 83.12 102 TYR A O 1
ATOM 825 N N . THR A 1 103 ? 5.629 -5.431 -12.019 1.00 87.50 103 THR A N 1
ATOM 826 C CA . THR A 1 103 ? 5.905 -6.649 -12.802 1.00 87.50 103 THR A CA 1
ATOM 827 C C . THR A 1 103 ? 4.868 -7.756 -12.584 1.00 87.50 103 THR A C 1
ATOM 829 O O . THR A 1 103 ? 4.741 -8.672 -13.407 1.00 87.50 103 THR A O 1
ATOM 832 N N . GLN A 1 104 ? 4.100 -7.650 -11.499 1.00 90.94 104 GLN A N 1
ATOM 833 C CA . GLN A 1 104 ? 3.039 -8.575 -11.116 1.00 90.94 104 GLN A CA 1
ATOM 834 C C . GLN A 1 104 ? 1.661 -8.156 -11.652 1.00 90.94 104 GLN A C 1
ATOM 836 O O . GLN A 1 104 ? 0.680 -8.871 -11.452 1.00 90.94 104 GLN A O 1
ATOM 841 N N . SER A 1 105 ? 1.577 -7.034 -12.380 1.00 88.81 105 SER A N 1
ATOM 842 C CA . SER A 1 105 ? 0.343 -6.611 -13.050 1.00 88.81 105 SER A CA 1
ATOM 843 C C . SER A 1 105 ? -0.159 -7.688 -14.018 1.00 88.81 105 SER A C 1
ATOM 845 O O . SER A 1 105 ? 0.616 -8.251 -14.795 1.00 88.81 105 SER A O 1
ATOM 847 N N . LYS A 1 106 ? -1.473 -7.944 -14.010 1.00 90.75 106 LYS A N 1
ATOM 848 C CA . LYS A 1 106 ? -2.109 -8.969 -14.862 1.00 90.75 106 LYS A CA 1
ATOM 849 C C . LYS A 1 106 ? -2.355 -8.487 -16.295 1.00 90.75 106 LYS A C 1
ATOM 851 O O . LYS A 1 106 ? -2.494 -9.296 -17.208 1.00 90.75 106 LYS A O 1
ATOM 856 N N . SER A 1 107 ? -2.411 -7.175 -16.504 1.00 88.25 107 SER A N 1
ATOM 857 C CA . SER A 1 107 ? -2.595 -6.553 -17.817 1.00 88.25 107 SER A CA 1
ATOM 858 C C . SER A 1 107 ? -1.274 -6.328 -18.557 1.00 88.25 107 SER A C 1
ATOM 860 O O . SER A 1 107 ? -0.245 -6.051 -17.940 1.00 88.25 107 SER A O 1
ATOM 862 N N . HIS A 1 108 ? -1.338 -6.348 -19.887 1.00 86.44 108 HIS A N 1
ATOM 863 C CA . HIS A 1 108 ? -0.234 -5.954 -20.763 1.00 86.44 108 HIS A CA 1
ATOM 864 C C . HIS A 1 108 ? -0.206 -4.435 -20.967 1.00 86.44 108 HIS A C 1
ATOM 866 O O . HIS A 1 108 ? -1.235 -3.773 -20.820 1.00 86.44 108 HIS A O 1
ATOM 872 N N . LEU A 1 109 ? 0.965 -3.907 -21.333 1.00 82.88 109 LEU A N 1
ATOM 873 C CA . LEU A 1 109 ? 1.127 -2.501 -21.711 1.00 82.88 109 LEU A CA 1
ATOM 874 C C . LEU A 1 109 ? 0.227 -2.155 -22.905 1.00 82.88 109 LEU A C 1
ATOM 876 O O . LEU A 1 109 ? 0.100 -2.952 -23.837 1.00 82.88 109 LEU A O 1
ATOM 880 N N . ALA A 1 110 ? -0.371 -0.961 -22.895 1.00 83.31 110 ALA A N 1
ATOM 881 C CA . ALA A 1 110 ? -1.268 -0.520 -23.968 1.00 83.31 110 ALA A CA 1
ATOM 882 C C . ALA A 1 110 ? -0.525 -0.218 -25.281 1.00 83.31 110 ALA A C 1
ATOM 884 O O . ALA A 1 110 ? -1.123 -0.194 -26.357 1.00 83.31 110 ALA A O 1
ATOM 885 N N . ARG A 1 111 ? 0.787 0.007 -25.197 1.00 87.12 111 ARG A N 1
ATOM 886 C CA . ARG A 1 111 ? 1.673 0.308 -26.322 1.00 87.12 111 ARG A CA 1
ATOM 887 C C . ARG A 1 111 ? 2.856 -0.641 -26.355 1.00 87.12 111 ARG A C 1
ATOM 889 O O . ARG A 1 111 ? 3.295 -1.161 -25.329 1.00 87.12 111 ARG A O 1
ATOM 896 N N . GLU A 1 112 ? 3.430 -0.801 -27.540 1.00 88.88 112 GLU A N 1
ATOM 897 C CA . GLU A 1 112 ? 4.716 -1.469 -27.653 1.00 88.88 112 GLU A CA 1
ATOM 898 C C . GLU A 1 112 ? 5.814 -0.589 -27.055 1.00 88.88 112 GLU A C 1
ATOM 900 O O . GLU A 1 112 ? 6.022 0.551 -27.471 1.00 88.88 112 GLU A O 1
ATOM 905 N N . PHE A 1 113 ? 6.512 -1.127 -26.061 1.00 83.12 113 PHE A N 1
ATOM 906 C CA . PHE A 1 113 ? 7.586 -0.435 -25.369 1.00 83.12 113 PHE A CA 1
ATOM 907 C C . PHE A 1 113 ? 8.874 -1.238 -25.527 1.00 83.12 113 PHE A C 1
ATOM 909 O O . PHE A 1 113 ? 8.921 -2.419 -25.182 1.00 83.12 113 PHE A O 1
ATOM 916 N N . TYR A 1 114 ? 9.912 -0.606 -26.072 1.00 89.75 114 TYR A N 1
ATOM 917 C CA . TYR A 1 114 ? 11.204 -1.236 -26.324 1.00 89.75 114 TYR A CA 1
ATOM 918 C C . TYR A 1 114 ? 12.290 -0.516 -25.533 1.00 89.75 114 TYR A C 1
ATOM 920 O O . TYR A 1 114 ? 12.334 0.713 -25.500 1.00 89.75 114 TYR A O 1
ATOM 928 N N . VAL A 1 115 ? 13.183 -1.280 -24.912 1.00 88.38 115 VAL A N 1
ATOM 929 C CA . VAL A 1 115 ? 14.314 -0.753 -24.145 1.00 88.38 115 VAL A CA 1
ATOM 930 C C . VAL A 1 115 ? 15.622 -1.303 -24.686 1.00 88.38 115 VAL A C 1
ATOM 932 O O . VAL A 1 115 ? 15.685 -2.417 -25.212 1.00 88.38 115 VAL A O 1
ATOM 935 N N . ARG A 1 116 ? 16.692 -0.519 -24.542 1.00 89.56 116 ARG A N 1
ATOM 936 C CA . ARG A 1 116 ? 18.039 -1.044 -24.764 1.00 89.56 116 ARG A CA 1
ATOM 937 C C . ARG A 1 116 ? 18.397 -1.994 -23.623 1.00 89.56 116 ARG A C 1
ATOM 939 O O . ARG A 1 116 ? 18.103 -1.671 -22.469 1.00 89.56 116 ARG A O 1
ATOM 946 N N . PRO A 1 117 ? 19.026 -3.139 -23.918 1.00 89.50 117 PRO A N 1
ATOM 947 C CA . PRO A 1 117 ? 19.428 -4.062 -22.880 1.00 89.50 117 PRO A CA 1
ATOM 948 C C . PRO A 1 117 ? 20.471 -3.415 -21.952 1.00 89.50 117 PRO A C 1
ATOM 950 O O . PRO A 1 117 ? 21.351 -2.692 -22.433 1.00 89.50 117 PRO A O 1
ATOM 953 N N . PRO A 1 118 ? 20.403 -3.677 -20.636 1.00 86.31 118 PRO A N 1
ATOM 954 C CA . PRO A 1 118 ? 21.494 -3.365 -19.721 1.00 86.31 118 PRO A CA 1
ATOM 955 C C . PRO A 1 118 ? 22.813 -3.986 -20.203 1.00 86.31 118 PRO A C 1
ATOM 957 O O . PRO A 1 118 ? 22.827 -5.076 -20.787 1.00 86.31 118 PRO A O 1
ATOM 960 N N . LYS A 1 119 ? 23.935 -3.297 -19.956 1.00 86.31 119 LYS A N 1
ATOM 961 C CA . LYS A 1 119 ? 25.273 -3.726 -20.415 1.00 86.31 119 LYS A CA 1
ATOM 962 C C . LYS A 1 119 ? 25.652 -5.100 -19.849 1.00 86.31 119 LYS A C 1
ATOM 964 O O . LYS A 1 119 ? 26.393 -5.856 -20.472 1.00 86.31 119 LYS A O 1
ATOM 969 N N . GLU A 1 120 ? 25.102 -5.424 -18.688 1.00 92.00 120 GLU A N 1
ATOM 970 C CA . GLU A 1 120 ? 25.275 -6.652 -17.925 1.00 92.00 120 GLU A CA 1
ATOM 971 C C . GLU A 1 120 ? 24.783 -7.894 -18.683 1.00 92.00 120 GLU A C 1
ATOM 973 O O . GLU A 1 120 ? 25.344 -8.973 -18.501 1.00 92.00 120 GLU A O 1
ATOM 978 N N . LEU A 1 121 ? 23.792 -7.752 -19.575 1.00 89.25 121 LEU A N 1
ATOM 979 C CA . LEU A 1 121 ? 23.255 -8.867 -20.367 1.00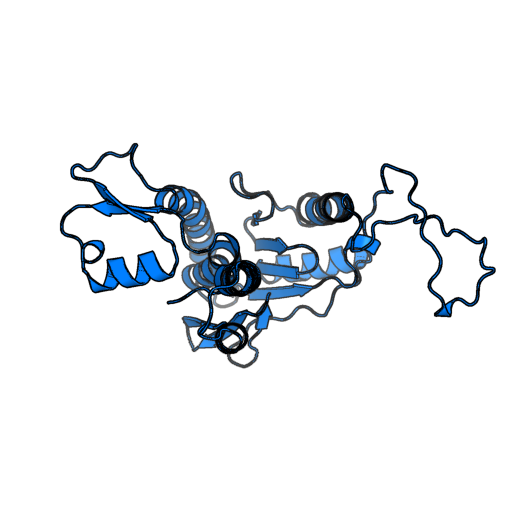 89.25 121 LEU A CA 1
ATOM 980 C C . LEU A 1 121 ? 24.155 -9.274 -21.543 1.00 89.25 121 LEU A C 1
ATOM 982 O O . LEU A 1 121 ? 23.898 -10.303 -22.162 1.00 89.25 121 LEU A O 1
ATOM 986 N N . LYS A 1 122 ? 25.202 -8.493 -21.858 1.00 90.62 122 LYS A N 1
ATOM 987 C CA . LYS A 1 122 ? 26.176 -8.775 -22.934 1.00 90.62 122 LYS A CA 1
ATOM 988 C C . LYS A 1 122 ? 25.526 -9.124 -24.283 1.00 90.62 122 LYS A C 1
ATOM 990 O O . LYS A 1 122 ? 26.016 -9.981 -25.016 1.00 90.62 122 LYS A O 1
ATOM 995 N N . LEU A 1 123 ? 24.415 -8.465 -24.606 1.00 91.69 123 LEU A N 1
ATOM 996 C CA . LEU A 1 123 ? 23.714 -8.649 -25.875 1.00 91.69 123 LEU A CA 1
ATOM 997 C C . LEU A 1 123 ? 24.342 -7.791 -26.988 1.00 91.69 123 LEU A C 1
ATOM 999 O O . LEU A 1 123 ? 24.959 -6.763 -26.687 1.00 91.69 123 LEU A O 1
ATOM 1003 N N . PRO A 1 124 ? 24.185 -8.178 -28.269 1.00 91.75 124 PRO A N 1
ATOM 1004 C CA . PRO A 1 124 ? 24.641 -7.370 -29.398 1.00 91.75 124 PRO A CA 1
ATOM 1005 C C . PRO A 1 124 ? 24.087 -5.941 -29.344 1.00 91.75 124 PRO A C 1
ATOM 1007 O O . PRO A 1 124 ? 22.928 -5.743 -28.976 1.00 91.75 124 PRO A O 1
ATOM 1010 N N . ALA A 1 125 ? 24.893 -4.956 -29.755 1.00 84.88 125 ALA A N 1
ATOM 1011 C CA . ALA A 1 125 ? 24.580 -3.527 -29.620 1.00 84.88 125 ALA A CA 1
ATOM 1012 C C . ALA A 1 125 ? 23.281 -3.090 -30.328 1.00 84.88 125 ALA A C 1
ATOM 1014 O O . ALA A 1 125 ? 22.652 -2.120 -29.909 1.00 84.88 125 ALA A O 1
ATOM 1015 N N . GLU A 1 126 ? 22.869 -3.815 -31.368 1.00 89.25 126 GLU A N 1
ATOM 1016 C CA . GLU A 1 126 ? 21.652 -3.545 -32.147 1.00 89.25 126 GLU A CA 1
ATOM 1017 C C . GLU A 1 126 ? 20.404 -4.256 -31.594 1.00 89.25 126 GLU A C 1
ATOM 1019 O O . GLU A 1 126 ? 19.323 -4.176 -32.173 1.00 89.25 126 GLU A O 1
ATOM 1024 N N . THR A 1 127 ? 20.523 -4.941 -30.455 1.00 93.19 127 THR A N 1
ATOM 1025 C CA . THR A 1 127 ? 19.393 -5.638 -29.833 1.00 93.19 127 THR A CA 1
ATOM 1026 C C . THR A 1 127 ? 18.498 -4.649 -29.094 1.00 93.19 127 THR A C 1
ATOM 1028 O O . THR A 1 127 ? 18.963 -3.879 -28.252 1.00 93.19 127 THR A O 1
ATOM 1031 N N . LEU A 1 128 ? 17.193 -4.725 -29.345 1.00 93.06 128 LEU A N 1
ATOM 1032 C CA . LEU A 1 128 ? 16.165 -4.086 -28.528 1.00 93.06 128 LEU A CA 1
ATOM 1033 C C . LEU A 1 128 ? 15.349 -5.158 -27.809 1.00 93.06 128 LEU A C 1
ATOM 1035 O O . LEU A 1 128 ? 15.013 -6.189 -28.389 1.00 93.06 128 LEU A O 1
ATOM 1039 N N . LEU A 1 129 ? 15.017 -4.906 -26.545 1.00 91.00 129 LEU A N 1
ATOM 1040 C CA . LEU A 1 129 ? 14.149 -5.777 -25.761 1.00 91.00 129 LEU A CA 1
ATOM 1041 C C . LEU A 1 129 ? 12.738 -5.202 -25.750 1.00 91.00 129 LEU A C 1
ATOM 1043 O O . LEU A 1 129 ? 12.545 -4.052 -25.354 1.00 91.00 129 LEU A O 1
ATOM 1047 N N . LYS A 1 130 ? 11.748 -6.004 -26.150 1.00 90.62 130 LYS A N 1
ATOM 1048 C CA . LYS A 1 130 ? 10.336 -5.652 -25.986 1.00 90.62 130 LYS A CA 1
ATOM 1049 C C . LYS A 1 130 ? 9.922 -5.892 -24.539 1.00 90.62 130 LYS A C 1
ATOM 1051 O O . LYS A 1 130 ? 10.032 -7.005 -24.028 1.00 90.62 130 LYS A O 1
ATOM 1056 N N . VAL A 1 131 ? 9.427 -4.854 -23.886 1.00 88.12 131 VAL A N 1
ATOM 1057 C CA . VAL A 1 131 ? 8.901 -4.930 -22.528 1.00 88.12 131 VAL A CA 1
ATOM 1058 C C . VAL A 1 131 ? 7.472 -5.453 -22.592 1.00 88.12 131 VAL A C 1
ATOM 1060 O O . VAL A 1 131 ? 6.608 -4.859 -23.230 1.00 88.12 131 VAL A O 1
ATOM 1063 N N . LEU A 1 132 ? 7.235 -6.594 -21.946 1.00 85.44 132 LEU A N 1
ATOM 1064 C CA . LEU A 1 132 ? 5.939 -7.278 -21.983 1.00 85.44 132 LEU A CA 1
ATOM 1065 C C . LEU A 1 132 ? 5.030 -6.904 -20.808 1.00 85.44 132 LEU A C 1
ATOM 1067 O O . LEU A 1 132 ? 3.809 -6.962 -20.934 1.00 85.44 132 LEU A O 1
ATOM 1071 N N . ARG A 1 133 ? 5.621 -6.534 -19.668 1.00 84.81 133 ARG A N 1
ATOM 1072 C CA . ARG A 1 133 ? 4.909 -6.210 -18.427 1.00 84.81 133 ARG A CA 1
ATOM 1073 C C . ARG A 1 133 ? 5.287 -4.826 -17.909 1.00 84.81 133 ARG A C 1
ATOM 1075 O O . ARG A 1 133 ? 6.378 -4.354 -18.224 1.00 84.81 133 ARG A O 1
ATOM 1082 N N . PRO A 1 134 ? 4.428 -4.189 -17.101 1.00 83.88 134 PRO A N 1
ATOM 1083 C CA . PRO A 1 134 ? 4.743 -2.902 -16.503 1.00 83.88 134 PRO A CA 1
ATOM 1084 C C . PRO A 1 134 ? 6.028 -2.908 -15.665 1.00 83.88 134 PRO A C 1
ATOM 1086 O O . PRO A 1 134 ? 6.291 -3.843 -14.911 1.00 83.88 134 PRO A O 1
ATOM 1089 N N . LEU A 1 135 ? 6.825 -1.844 -15.804 1.00 80.81 135 LEU A N 1
ATOM 1090 C CA . LEU A 1 135 ? 8.100 -1.642 -15.111 1.00 80.81 135 LEU A CA 1
ATOM 1091 C C . LEU A 1 135 ? 8.140 -0.268 -14.439 1.00 80.81 135 LEU A C 1
ATOM 1093 O O . LEU A 1 135 ? 7.462 0.669 -14.866 1.00 80.81 135 LEU A O 1
ATOM 1097 N N . TYR A 1 136 ? 8.993 -0.120 -13.426 1.00 76.00 136 TYR A N 1
ATOM 1098 C CA . TYR A 1 136 ? 9.273 1.188 -12.834 1.00 76.00 136 TYR A CA 1
ATOM 1099 C C . TYR A 1 136 ? 9.840 2.147 -13.888 1.00 76.00 136 TYR A C 1
ATOM 1101 O O . TYR A 1 136 ? 10.659 1.765 -14.723 1.00 76.00 136 TYR A O 1
ATOM 1109 N N . GLY A 1 137 ? 9.378 3.399 -13.856 1.00 71.56 137 GLY A N 1
ATOM 1110 C CA . GLY A 1 137 ? 9.731 4.423 -14.844 1.00 71.56 137 GLY A CA 1
ATOM 1111 C C . GLY A 1 137 ? 8.861 4.420 -16.105 1.00 71.56 137 GLY A C 1
ATOM 1112 O O . GLY A 1 137 ? 8.971 5.339 -16.913 1.00 71.56 137 GLY A O 1
ATOM 1113 N N . VAL A 1 138 ? 7.964 3.442 -16.269 1.00 74.44 138 VAL A N 1
ATOM 1114 C CA . VAL A 1 138 ? 6.964 3.455 -17.342 1.00 74.44 138 VAL A CA 1
ATOM 1115 C C . VAL A 1 138 ? 5.718 4.218 -16.858 1.00 74.44 138 VAL A C 1
ATOM 1117 O O . VAL A 1 138 ? 5.115 3.797 -15.872 1.00 74.44 138 VAL A O 1
ATOM 1120 N N . PRO A 1 139 ? 5.286 5.302 -17.538 1.00 72.75 139 PRO A N 1
ATOM 1121 C CA . PRO A 1 139 ? 4.189 6.157 -17.063 1.00 72.75 139 PRO A CA 1
ATOM 1122 C C . PRO A 1 139 ? 2.864 5.438 -16.766 1.00 72.75 139 PRO A C 1
ATOM 1124 O O . PRO A 1 139 ? 2.170 5.797 -15.825 1.00 72.75 139 PRO A O 1
ATOM 1127 N N . GLU A 1 140 ? 2.516 4.409 -17.542 1.00 74.19 140 GLU A N 1
ATOM 1128 C CA . GLU A 1 140 ? 1.265 3.642 -17.393 1.00 74.19 140 GLU A CA 1
ATOM 1129 C C . GLU A 1 140 ? 1.348 2.519 -16.341 1.00 74.19 140 GLU A C 1
ATOM 1131 O O . GLU A 1 140 ? 0.333 1.907 -16.007 1.00 74.19 140 GLU A O 1
ATOM 1136 N N . ALA A 1 141 ? 2.533 2.233 -15.785 1.00 76.94 141 ALA A N 1
ATOM 1137 C CA . ALA A 1 141 ? 2.722 1.069 -14.920 1.00 76.94 141 ALA A CA 1
ATOM 1138 C C . ALA A 1 141 ? 1.928 1.131 -13.615 1.00 76.94 141 ALA A C 1
ATOM 1140 O O . ALA A 1 141 ? 1.356 0.121 -13.202 1.00 76.94 141 ALA A O 1
ATOM 1141 N N . GLY A 1 142 ? 1.835 2.323 -13.019 1.00 79.06 142 GLY A N 1
ATOM 1142 C CA . GLY A 1 142 ? 1.031 2.546 -11.821 1.00 79.06 142 GLY A CA 1
ATOM 1143 C C . GLY A 1 142 ? -0.442 2.213 -12.047 1.00 79.06 142 GLY A C 1
ATOM 1144 O O . GLY A 1 142 ? -1.048 1.551 -11.216 1.00 79.06 142 GLY A O 1
ATOM 1145 N N . THR A 1 143 ? -1.008 2.575 -13.202 1.00 81.56 143 THR A N 1
ATOM 1146 C CA . THR A 1 143 ? -2.414 2.293 -13.534 1.00 81.56 143 THR A CA 1
ATOM 1147 C C . THR A 1 143 ? -2.680 0.800 -13.713 1.00 81.56 143 THR A C 1
ATOM 1149 O O . THR A 1 143 ? -3.686 0.287 -13.224 1.00 81.56 143 THR A O 1
ATOM 1152 N N . HIS A 1 144 ? -1.778 0.084 -14.390 1.00 85.19 144 HIS A N 1
ATOM 1153 C CA . HIS A 1 144 ? -1.893 -1.366 -14.566 1.00 85.19 144 HIS A CA 1
ATOM 1154 C C . HIS A 1 144 ? -1.831 -2.118 -13.234 1.00 85.19 144 HIS A C 1
ATOM 1156 O O . HIS A 1 144 ? -2.600 -3.061 -13.007 1.00 85.19 144 HIS A O 1
ATOM 1162 N N . TRP A 1 145 ? -0.934 -1.682 -12.350 1.00 86.62 145 TRP A N 1
ATOM 1163 C CA . TRP A 1 145 ? -0.813 -2.259 -11.024 1.00 86.62 145 TRP A CA 1
ATOM 1164 C C . TRP A 1 145 ? -2.003 -1.916 -10.141 1.00 86.62 145 TRP A C 1
ATOM 1166 O O . TRP A 1 145 ? -2.600 -2.828 -9.580 1.00 86.62 145 TRP A O 1
ATOM 1176 N N . PHE A 1 146 ? -2.401 -0.640 -10.103 1.00 85.38 146 PHE A N 1
ATOM 1177 C CA . PHE A 1 146 ? -3.574 -0.187 -9.366 1.00 85.38 146 PHE A CA 1
ATOM 1178 C C . PHE A 1 146 ? -4.784 -1.034 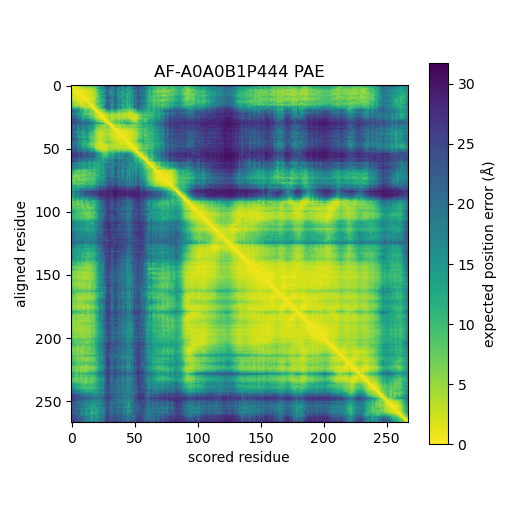-9.732 1.00 85.38 146 PHE A C 1
ATOM 1180 O O . PHE A 1 146 ? -5.362 -1.644 -8.851 1.00 85.38 146 PHE A O 1
ATOM 1187 N N . ARG A 1 147 ? -5.094 -1.198 -11.023 1.00 88.06 147 ARG A N 1
ATOM 1188 C CA . ARG A 1 147 ? -6.203 -2.060 -11.444 1.00 88.06 147 ARG A CA 1
ATOM 1189 C C . ARG A 1 147 ? -6.047 -3.498 -10.950 1.00 88.06 147 ARG A C 1
ATOM 1191 O O . ARG A 1 147 ? -6.980 -4.053 -10.397 1.00 88.06 147 ARG A O 1
ATOM 1198 N N . THR A 1 148 ? -4.873 -4.101 -11.135 1.00 92.50 148 THR A N 1
ATOM 1199 C CA . THR A 1 148 ? -4.632 -5.502 -10.748 1.00 92.50 148 THR A CA 1
ATOM 1200 C C . THR A 1 148 ? -4.831 -5.732 -9.249 1.00 92.50 148 THR A C 1
ATOM 1202 O O . THR A 1 148 ? -5.430 -6.731 -8.853 1.00 92.50 148 THR A O 1
ATOM 1205 N N . TYR A 1 149 ? -4.287 -4.834 -8.433 1.00 91.44 149 TYR A N 1
ATOM 1206 C CA . TYR A 1 149 ? -4.232 -4.982 -6.987 1.00 91.44 149 TYR A CA 1
ATOM 1207 C C . TYR A 1 149 ? -5.502 -4.468 -6.304 1.00 91.44 149 TYR A C 1
ATOM 1209 O O . TYR A 1 149 ? -5.994 -5.097 -5.374 1.00 91.44 149 TYR A O 1
ATOM 1217 N N . HIS A 1 150 ? -6.096 -3.396 -6.826 1.00 90.94 150 HIS A N 1
ATOM 1218 C CA . HIS A 1 150 ? -7.413 -2.920 -6.415 1.00 90.94 150 HIS A CA 1
ATOM 1219 C C . HIS A 1 150 ? -8.492 -3.960 -6.740 1.00 90.94 150 HIS A C 1
ATOM 1221 O O . HIS A 1 150 ? -9.230 -4.348 -5.846 1.00 90.94 150 HIS A O 1
ATOM 1227 N N . ASP A 1 151 ? -8.543 -4.500 -7.967 1.00 94.50 151 ASP A N 1
ATOM 1228 C CA . ASP A 1 151 ? -9.514 -5.547 -8.335 1.00 94.50 151 ASP A CA 1
ATOM 1229 C C . ASP A 1 151 ? -9.372 -6.787 -7.437 1.00 94.50 151 ASP A C 1
ATOM 1231 O O . ASP A 1 151 ? -10.367 -7.414 -7.087 1.00 94.50 151 ASP A O 1
ATOM 1235 N N . HIS A 1 152 ? -8.148 -7.130 -7.023 1.00 95.31 152 HIS A N 1
ATOM 1236 C CA . HIS A 1 152 ? -7.925 -8.197 -6.049 1.00 95.31 152 HIS A CA 1
ATOM 1237 C C . HIS A 1 152 ? -8.590 -7.894 -4.701 1.00 95.31 152 HIS A C 1
ATOM 1239 O O . HIS A 1 152 ? -9.344 -8.715 -4.191 1.00 95.31 152 HIS A O 1
ATOM 1245 N N . HIS A 1 153 ? -8.369 -6.705 -4.149 1.00 93.69 153 HIS A N 1
ATOM 1246 C CA . HIS A 1 153 ? -8.969 -6.321 -2.873 1.00 93.69 153 HIS A CA 1
ATOM 1247 C C . HIS A 1 153 ? -10.497 -6.234 -2.947 1.00 93.69 153 HIS A C 1
ATOM 1249 O O . HIS A 1 153 ? -11.184 -6.694 -2.042 1.00 93.69 153 HIS A O 1
ATOM 1255 N N . ILE A 1 154 ? -11.042 -5.712 -4.044 1.00 93.62 154 ILE A N 1
ATOM 1256 C CA . ILE A 1 154 ? -12.492 -5.607 -4.214 1.00 93.62 154 ILE A CA 1
ATOM 1257 C C . ILE A 1 154 ? -13.131 -6.985 -4.399 1.00 93.62 154 ILE A C 1
ATOM 1259 O O . ILE A 1 154 ? -14.045 -7.349 -3.670 1.00 93.62 154 ILE A O 1
ATOM 1263 N N . TYR A 1 155 ? -12.659 -7.770 -5.370 1.00 96.12 155 TYR A N 1
ATOM 1264 C CA . TYR A 1 155 ? -13.366 -8.979 -5.800 1.00 96.12 155 TYR A CA 1
ATOM 1265 C C . TYR A 1 155 ? -12.922 -10.259 -5.090 1.00 96.12 155 TYR A C 1
ATOM 1267 O O . TYR A 1 155 ? -13.674 -11.229 -5.093 1.00 96.12 155 TYR A O 1
ATOM 1275 N N . ASN A 1 156 ? -11.701 -10.315 -4.549 1.00 95.62 156 ASN A N 1
ATOM 1276 C CA . ASN A 1 156 ? -11.214 -11.491 -3.818 1.00 95.62 156 ASN A CA 1
ATOM 1277 C C . ASN A 1 156 ? -11.315 -11.318 -2.300 1.00 95.62 156 ASN A C 1
ATOM 1279 O O . ASN A 1 156 ? -11.500 -12.311 -1.601 1.00 95.62 156 ASN A O 1
ATOM 1283 N N . LEU A 1 157 ? -11.201 -10.085 -1.793 1.00 94.56 157 LEU A N 1
ATOM 1284 C CA . LEU A 1 157 ? -11.291 -9.806 -0.356 1.00 94.56 157 LEU A CA 1
ATOM 1285 C C . LEU A 1 157 ? -12.648 -9.240 0.075 1.00 94.56 157 LEU A C 1
ATOM 1287 O O . LEU A 1 157 ? -12.876 -9.124 1.275 1.00 94.56 157 LEU A O 1
ATOM 1291 N N . ASP A 1 158 ? -13.568 -9.012 -0.866 1.00 93.94 158 ASP A N 1
ATOM 1292 C CA . ASP A 1 158 ? -14.908 -8.454 -0.629 1.00 93.94 158 ASP A CA 1
ATOM 1293 C C . ASP A 1 158 ? -14.857 -7.087 0.070 1.00 93.94 158 ASP A C 1
ATOM 1295 O O . ASP A 1 158 ? -15.595 -6.814 1.019 1.00 93.94 158 ASP A O 1
ATOM 1299 N N . LEU A 1 159 ? -13.943 -6.230 -0.389 1.00 88.38 159 LEU A N 1
ATOM 1300 C CA . LEU A 1 159 ? -13.842 -4.849 0.065 1.00 88.38 159 LEU A CA 1
ATOM 1301 C C . LEU A 1 159 ? -14.608 -3.906 -0.861 1.00 88.38 159 LEU A C 1
ATOM 1303 O O . LEU A 1 159 ? -14.742 -4.147 -2.060 1.00 88.38 159 LEU A O 1
ATOM 1307 N N . GLU A 1 160 ? -15.038 -2.777 -0.313 1.00 85.62 160 GLU A N 1
ATOM 1308 C CA . GLU A 1 160 ? -15.619 -1.671 -1.063 1.00 85.62 160 GLU A CA 1
ATOM 1309 C C . GLU A 1 160 ? -14.686 -0.455 -1.026 1.00 85.62 160 GLU A C 1
AT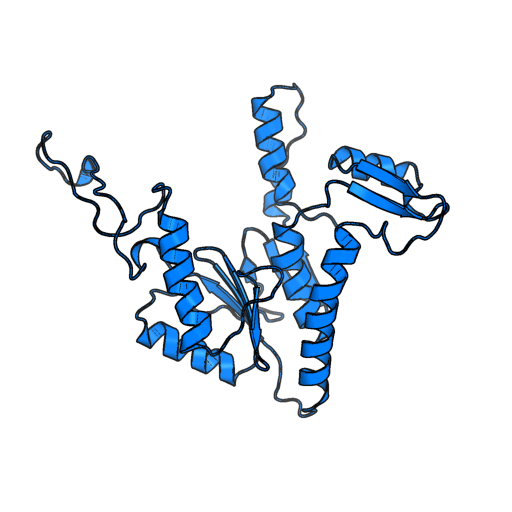OM 1311 O O . GLU A 1 160 ? -14.071 -0.175 0.009 1.00 85.62 160 GLU A O 1
ATOM 1316 N N . PRO A 1 161 ? -14.550 0.298 -2.133 1.00 83.19 161 PRO A N 1
ATOM 1317 C CA . PRO A 1 161 ? -13.770 1.520 -2.122 1.00 83.19 161 PRO A CA 1
ATOM 1318 C C . PRO A 1 161 ? -14.560 2.650 -1.468 1.00 83.19 161 PRO A C 1
ATOM 1320 O O . PRO A 1 161 ? -15.762 2.819 -1.685 1.00 83.19 161 PRO A O 1
ATOM 1323 N N . SER A 1 162 ? -13.862 3.494 -0.716 1.00 77.06 162 SER A N 1
ATOM 1324 C CA . SER A 1 162 ? -14.421 4.746 -0.225 1.00 77.06 162 SER A CA 1
ATOM 1325 C C . SER A 1 162 ? -14.855 5.631 -1.390 1.00 77.06 162 SER A C 1
ATOM 1327 O O . SER A 1 162 ? -14.148 5.791 -2.384 1.00 77.06 162 SER A O 1
ATOM 1329 N N . SER A 1 163 ? -16.001 6.298 -1.236 1.00 69.69 163 SER A N 1
ATOM 1330 C CA . SER A 1 163 ? -16.475 7.292 -2.207 1.00 69.69 163 SER A CA 1
ATOM 1331 C C . SER A 1 163 ? -15.553 8.512 -2.323 1.00 69.69 163 SER A C 1
ATOM 1333 O O . SER A 1 163 ? -15.776 9.369 -3.175 1.00 69.69 163 SER A O 1
ATOM 1335 N N . TYR A 1 164 ? -14.590 8.648 -1.407 1.00 65.50 164 TYR A N 1
ATOM 1336 C CA . TYR A 1 164 ? -13.674 9.777 -1.334 1.00 65.50 164 TYR A CA 1
ATOM 1337 C C . TYR A 1 164 ? -12.299 9.460 -1.937 1.00 65.50 164 TYR A C 1
ATOM 1339 O O . TYR A 1 164 ? -11.803 10.225 -2.761 1.00 65.50 164 TYR A O 1
ATOM 1347 N N . ASP A 1 165 ? -11.699 8.342 -1.524 1.00 71.56 165 ASP A N 1
ATOM 1348 C CA . ASP A 1 165 ? -10.383 7.896 -1.979 1.00 71.56 165 ASP A CA 1
ATOM 1349 C C . ASP A 1 165 ? -10.473 6.425 -2.414 1.00 71.56 165 ASP A C 1
ATOM 1351 O O . ASP A 1 165 ? -10.711 5.565 -1.565 1.00 71.56 165 ASP A O 1
ATOM 1355 N N . PRO A 1 166 ? -10.277 6.108 -3.706 1.00 77.75 166 PRO A N 1
ATOM 1356 C CA . PRO A 1 166 ? -10.344 4.734 -4.195 1.00 77.75 166 PRO A CA 1
ATOM 1357 C C . PRO A 1 166 ? -9.200 3.847 -3.677 1.00 77.75 166 PRO A C 1
ATOM 1359 O O . PRO A 1 166 ? -9.260 2.633 -3.823 1.00 77.75 166 PRO A O 1
ATOM 1362 N N . CYS A 1 167 ? -8.153 4.418 -3.078 1.00 80.88 167 CYS A N 1
ATOM 1363 C CA . CYS A 1 167 ? -7.097 3.657 -2.415 1.00 80.88 167 CYS A CA 1
ATOM 1364 C C . CYS A 1 167 ? -7.422 3.334 -0.949 1.00 80.88 167 CYS A C 1
ATOM 1366 O O . CYS A 1 167 ? -6.670 2.588 -0.323 1.00 80.88 167 CYS A O 1
ATOM 1368 N N . LEU A 1 168 ? -8.516 3.880 -0.403 1.00 79.44 168 LEU A N 1
ATOM 1369 C CA . LEU A 1 168 ? -9.037 3.536 0.914 1.00 79.44 168 LEU A CA 1
ATOM 1370 C C . LEU A 1 168 ? -10.213 2.570 0.755 1.00 79.44 168 LEU A C 1
ATOM 1372 O O . LEU A 1 168 ? -11.288 2.955 0.298 1.00 79.44 168 LEU A O 1
ATOM 1376 N N . LEU A 1 169 ? -10.003 1.325 1.158 1.00 83.00 169 LEU A N 1
ATOM 1377 C CA . LEU A 1 169 ? -10.955 0.231 1.030 1.00 83.00 169 LEU A CA 1
ATOM 1378 C C . LEU A 1 169 ? -11.454 -0.206 2.404 1.00 83.00 169 LEU A C 1
ATOM 1380 O O . LEU A 1 169 ? -10.723 -0.101 3.389 1.00 83.00 169 LEU A O 1
ATOM 1384 N N . PHE A 1 170 ? -12.682 -0.704 2.486 1.00 84.56 170 PHE A N 1
ATOM 1385 C CA . PHE A 1 170 ? -13.248 -1.154 3.751 1.00 84.56 170 PHE A CA 1
ATOM 1386 C C . PHE A 1 170 ? -14.293 -2.259 3.576 1.00 84.56 170 PHE A C 1
ATOM 1388 O O . PHE A 1 170 ? -14.898 -2.417 2.519 1.00 84.56 170 PHE A O 1
ATOM 1395 N N . SER A 1 171 ? -14.491 -3.018 4.643 1.00 81.88 171 SER A N 1
ATOM 1396 C CA . SER A 1 171 ? -15.602 -3.932 4.886 1.00 81.88 171 SER A CA 1
ATOM 1397 C C . SER A 1 171 ? -15.886 -3.934 6.389 1.00 81.88 171 SER A C 1
ATOM 1399 O O . SER A 1 171 ? -15.208 -3.247 7.153 1.00 81.88 171 SER A O 1
ATOM 1401 N N . HIS A 1 172 ? -16.838 -4.756 6.822 1.00 76.00 172 HIS A N 1
ATOM 1402 C CA . HIS A 1 172 ? -17.113 -4.972 8.243 1.00 76.00 172 HIS A CA 1
ATOM 1403 C C . HIS A 1 172 ? -15.966 -5.661 9.012 1.00 76.00 172 HIS A C 1
ATOM 1405 O O . HIS A 1 172 ? -16.010 -5.794 10.233 1.00 76.00 172 HIS A O 1
ATOM 1411 N N . GLU A 1 173 ? -14.943 -6.152 8.305 1.00 78.88 173 GLU A N 1
ATOM 1412 C CA . GLU A 1 173 ? -13.835 -6.911 8.891 1.00 78.88 173 GLU A CA 1
ATOM 1413 C C . GLU A 1 173 ? -12.496 -6.184 8.816 1.00 78.88 173 GLU A C 1
ATOM 1415 O O . GLU A 1 173 ? -11.561 -6.532 9.549 1.00 78.88 173 GLU A O 1
ATOM 1420 N N . ALA A 1 174 ? -12.376 -5.213 7.908 1.00 83.12 174 ALA A N 1
ATOM 1421 C CA . ALA A 1 174 ? -11.114 -4.570 7.605 1.00 83.12 174 ALA A CA 1
ATOM 1422 C C . ALA A 1 174 ? -11.270 -3.167 7.034 1.00 83.12 174 ALA A C 1
ATOM 1424 O O . ALA A 1 174 ? -12.198 -2.865 6.293 1.00 83.12 174 ALA A O 1
ATOM 1425 N N . ILE A 1 175 ? -10.265 -2.339 7.299 1.00 82.56 175 ILE A N 1
ATOM 1426 C CA . ILE A 1 175 ? -9.998 -1.117 6.552 1.00 82.56 175 ILE A CA 1
ATOM 1427 C C . ILE A 1 175 ? -8.577 -1.185 6.030 1.00 82.56 175 ILE A C 1
ATOM 1429 O O . ILE A 1 175 ? -7.645 -1.440 6.794 1.00 82.56 175 ILE A O 1
ATOM 1433 N N . VAL A 1 176 ? -8.418 -0.943 4.735 1.00 85.25 176 VAL A N 1
ATOM 1434 C CA . VAL A 1 176 ? -7.176 -1.146 3.999 1.00 85.25 176 VAL A CA 1
ATOM 1435 C C . VAL A 1 176 ? -6.824 0.114 3.217 1.00 85.25 176 VAL A C 1
ATOM 1437 O O . VAL A 1 176 ? -7.636 0.646 2.468 1.00 85.25 176 VAL A O 1
ATOM 1440 N N . GLY A 1 177 ? -5.595 0.586 3.382 1.00 83.06 177 GLY A N 1
ATOM 1441 C CA . GLY A 1 177 ? -4.983 1.623 2.561 1.00 83.06 177 GLY A CA 1
ATOM 1442 C C . GLY A 1 177 ? -3.981 1.016 1.579 1.00 83.06 177 GLY A C 1
ATOM 1443 O O . GLY A 1 177 ? -3.034 0.347 2.003 1.00 83.06 177 GLY A O 1
ATOM 1444 N N . LEU A 1 178 ? -4.183 1.248 0.277 1.00 82.19 178 LEU A N 1
ATOM 1445 C CA . LEU A 1 178 ? -3.352 0.724 -0.816 1.00 82.19 178 LEU A CA 1
ATOM 1446 C C . LEU A 1 178 ? -2.380 1.756 -1.383 1.00 82.19 178 LEU A C 1
ATOM 1448 O O . LEU A 1 178 ? -2.806 2.734 -2.003 1.00 82.19 178 LEU A O 1
ATOM 1452 N N . GLN A 1 179 ? -1.068 1.536 -1.263 1.00 77.69 179 GLN A N 1
ATOM 1453 C CA . GLN A 1 179 ? -0.065 2.434 -1.835 1.00 77.69 179 GLN A CA 1
ATOM 1454 C C . GLN A 1 179 ? 0.954 1.692 -2.678 1.00 77.69 179 GLN A C 1
ATOM 1456 O O . GLN A 1 179 ? 2.008 1.302 -2.190 1.00 77.69 179 GLN A O 1
ATOM 1461 N N . THR A 1 180 ? 0.750 1.669 -3.992 1.00 77.50 180 THR A N 1
ATOM 1462 C CA . THR A 1 180 ? 1.716 1.027 -4.895 1.00 77.50 180 THR A CA 1
ATOM 1463 C C . THR A 1 180 ? 2.052 -0.378 -4.372 1.00 77.50 180 THR A C 1
ATOM 1465 O O . THR A 1 180 ? 1.173 -1.232 -4.382 1.00 77.50 180 THR A O 1
ATOM 1468 N N . ASP A 1 181 ? 3.272 -0.620 -3.905 1.00 79.12 181 ASP A N 1
ATOM 1469 C CA . ASP A 1 181 ? 3.727 -1.860 -3.292 1.00 79.12 181 ASP A CA 1
ATOM 1470 C C . ASP A 1 181 ? 3.349 -2.015 -1.816 1.00 79.12 181 ASP A C 1
ATOM 1472 O O . ASP A 1 181 ? 3.171 -3.148 -1.383 1.00 79.12 181 ASP A O 1
ATOM 1476 N N . ASP A 1 182 ? 3.196 -0.937 -1.054 1.00 80.38 182 ASP A N 1
ATOM 1477 C CA . ASP A 1 182 ? 2.842 -0.987 0.363 1.00 80.38 182 ASP A CA 1
ATOM 1478 C C . ASP A 1 182 ? 1.325 -1.084 0.584 1.00 80.38 182 ASP A C 1
ATOM 1480 O O . ASP A 1 182 ? 0.496 -0.570 -0.169 1.00 80.38 182 ASP A O 1
ATOM 1484 N N . THR A 1 183 ? 0.939 -1.748 1.666 1.00 85.12 183 THR A N 1
ATOM 1485 C CA . THR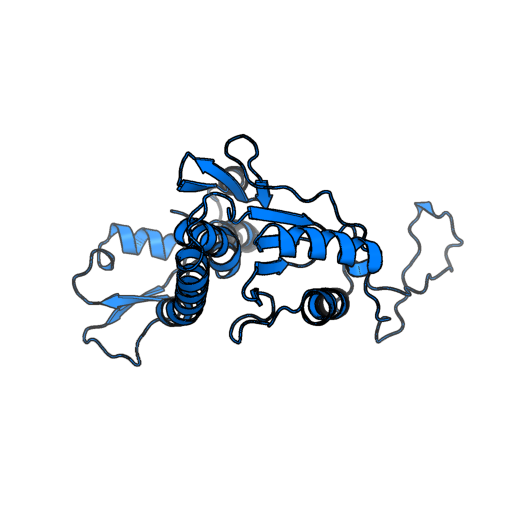 A 1 183 ? -0.443 -1.860 2.132 1.00 85.12 183 THR A CA 1
ATOM 1486 C C . THR A 1 183 ? -0.462 -1.762 3.646 1.00 85.12 183 THR A C 1
ATOM 1488 O O . THR A 1 183 ? 0.333 -2.411 4.332 1.00 85.12 183 THR A O 1
ATOM 1491 N N . ILE A 1 184 ? -1.369 -0.943 4.172 1.00 83.44 184 ILE A N 1
ATOM 1492 C CA . ILE A 1 184 ? -1.661 -0.899 5.601 1.00 83.44 184 ILE A CA 1
ATOM 1493 C C . ILE A 1 184 ? -3.095 -1.337 5.818 1.00 83.44 184 ILE A C 1
ATOM 1495 O O . ILE A 1 184 ? -3.998 -0.855 5.142 1.00 83.44 184 ILE A O 1
ATOM 1499 N N . ALA A 1 185 ? -3.308 -2.243 6.757 1.00 84.75 185 ALA A N 1
ATOM 1500 C CA . ALA A 1 185 ? -4.632 -2.741 7.066 1.00 84.75 185 ALA A CA 1
ATOM 1501 C C . ALA A 1 185 ? -4.864 -2.706 8.568 1.00 84.75 185 ALA A C 1
ATOM 1503 O O . ALA A 1 185 ? -3.985 -3.046 9.360 1.00 84.75 185 ALA A O 1
ATOM 1504 N N . ALA A 1 186 ? -6.067 -2.324 8.962 1.00 81.75 186 ALA A N 1
ATOM 1505 C CA . ALA A 1 186 ? -6.589 -2.625 10.274 1.00 81.75 186 ALA A CA 1
ATOM 1506 C C . ALA A 1 186 ? -7.732 -3.620 10.115 1.00 81.75 186 ALA A C 1
ATOM 1508 O O . ALA A 1 186 ? -8.727 -3.292 9.479 1.00 81.75 186 ALA A O 1
ATOM 1509 N N . CYS A 1 187 ? -7.584 -4.831 10.644 1.00 80.44 187 CYS A N 1
ATOM 1510 C CA . CYS A 1 187 ? -8.517 -5.921 10.363 1.00 80.44 187 CYS A CA 1
ATOM 1511 C C . CYS A 1 187 ? -8.636 -6.929 11.507 1.00 80.44 187 CYS A C 1
ATOM 1513 O O . CYS A 1 187 ? -7.820 -6.945 12.430 1.00 80.44 187 CYS A O 1
ATOM 1515 N N . ASN A 1 188 ? -9.660 -7.776 11.462 1.00 80.31 188 ASN A N 1
ATOM 1516 C CA . ASN A 1 188 ? -9.813 -8.901 12.380 1.00 80.31 188 ASN A CA 1
ATOM 1517 C C . ASN A 1 188 ? -8.928 -10.108 11.965 1.00 80.31 188 ASN A C 1
ATOM 1519 O O . ASN A 1 188 ? -8.177 -10.076 10.987 1.00 80.31 188 ASN A O 1
ATOM 1523 N N . THR A 1 189 ? -8.985 -11.193 12.741 1.00 81.00 189 THR A N 1
ATOM 1524 C CA . THR A 1 189 ? -8.233 -12.426 12.448 1.00 81.00 189 THR A CA 1
ATOM 1525 C C . THR A 1 189 ? -8.726 -13.135 11.186 1.00 81.00 189 THR A C 1
ATOM 1527 O O . THR A 1 189 ? -7.913 -13.701 10.460 1.00 81.00 189 THR A O 1
ATOM 1530 N N . GLU A 1 190 ? -10.032 -13.105 10.926 1.00 85.06 190 GLU A N 1
ATOM 1531 C CA . GLU A 1 190 ? -10.667 -13.785 9.793 1.00 85.06 190 GLU A CA 1
ATOM 1532 C C . GLU A 1 190 ? -10.212 -13.184 8.460 1.00 85.06 190 GLU A C 1
ATOM 1534 O O . GLU A 1 190 ? -9.623 -13.886 7.634 1.00 85.06 190 GLU A O 1
ATOM 1539 N N . PHE A 1 191 ? -10.339 -11.865 8.313 1.00 87.38 191 PHE A N 1
ATOM 1540 C CA . PHE A 1 191 ? -9.849 -11.122 7.159 1.00 87.38 191 PHE A CA 1
ATOM 1541 C C . PHE A 1 191 ? -8.351 -11.323 6.944 1.00 87.38 191 PHE A C 1
ATOM 1543 O O . PHE A 1 191 ? -7.922 -11.553 5.819 1.00 87.38 191 PHE A O 1
ATOM 1550 N N . ARG A 1 192 ? -7.543 -11.300 8.012 1.00 86.75 192 ARG A N 1
ATOM 1551 C CA . ARG A 1 192 ? -6.097 -11.539 7.904 1.00 86.75 192 ARG A CA 1
ATOM 1552 C C . ARG A 1 192 ? -5.784 -12.893 7.260 1.00 86.75 192 ARG A C 1
ATOM 1554 O O . ARG A 1 192 ? -4.882 -12.978 6.430 1.00 86.75 192 ARG A O 1
ATOM 1561 N N . HIS A 1 193 ? -6.477 -13.955 7.671 1.00 89.50 193 HIS A N 1
ATOM 1562 C CA . HIS A 1 193 ? -6.268 -15.284 7.093 1.00 89.50 193 HIS A CA 1
ATOM 1563 C C . HIS A 1 193 ? -6.730 -15.341 5.638 1.00 89.50 193 HIS A C 1
ATOM 1565 O O . HIS A 1 193 ? -6.003 -15.857 4.792 1.00 89.50 193 HIS A O 1
ATOM 1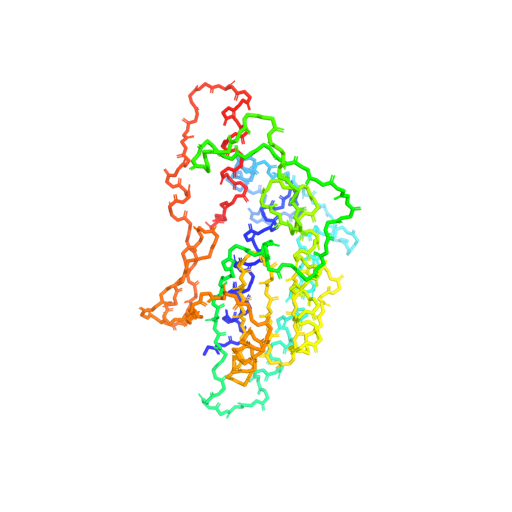571 N N . LYS A 1 194 ? -7.889 -14.744 5.340 1.00 92.25 194 LYS A N 1
ATOM 1572 C CA . LYS A 1 194 ? -8.404 -14.620 3.974 1.00 92.25 194 LYS A CA 1
ATOM 1573 C C . LYS A 1 194 ? -7.420 -13.880 3.063 1.00 92.25 194 LYS A C 1
ATOM 1575 O O . LYS A 1 194 ? -7.119 -14.357 1.974 1.00 92.25 194 LYS A O 1
ATOM 1580 N N . GLU A 1 195 ? -6.873 -12.756 3.520 1.00 92.50 195 GLU A N 1
ATOM 1581 C CA . GLU A 1 195 ? -5.869 -11.975 2.795 1.00 92.50 195 GLU A CA 1
ATOM 1582 C C . GLU A 1 195 ? -4.627 -12.819 2.480 1.00 92.50 195 GLU A C 1
ATOM 1584 O O . GLU A 1 195 ? -4.207 -12.895 1.326 1.00 92.50 195 GLU A O 1
ATOM 1589 N N . GLU A 1 196 ? -4.083 -13.534 3.468 1.00 91.44 196 GLU A N 1
ATOM 1590 C CA . GLU A 1 196 ? -2.925 -14.411 3.270 1.00 91.44 196 GLU A CA 1
ATOM 1591 C C . GLU A 1 196 ? -3.199 -15.520 2.236 1.00 91.44 196 GLU A C 1
ATOM 1593 O O . GLU A 1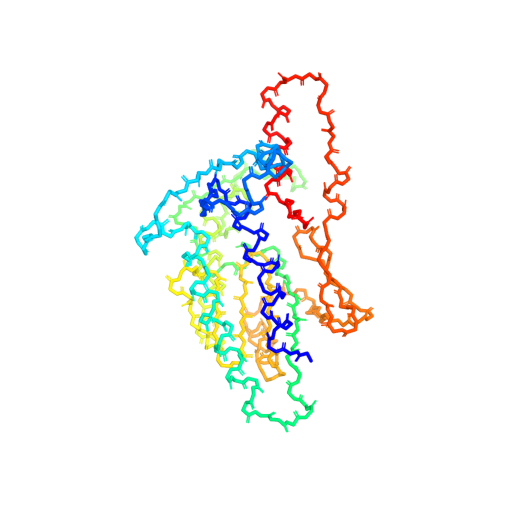 196 ? -2.375 -15.761 1.348 1.00 91.44 196 GLU A O 1
ATOM 1598 N N . GLU A 1 197 ? -4.369 -16.158 2.286 1.00 94.25 197 GLU A N 1
ATOM 1599 C CA . GLU A 1 197 ? -4.766 -17.194 1.327 1.00 94.25 197 GLU A CA 1
ATOM 1600 C C . GLU A 1 197 ? -4.948 -16.653 -0.099 1.00 94.25 197 GLU A C 1
ATOM 1602 O O . GLU A 1 197 ? -4.470 -17.262 -1.067 1.00 94.25 197 GLU A O 1
ATOM 1607 N N . GLU A 1 198 ? -5.614 -15.508 -0.255 1.00 95.06 198 GLU A N 1
ATOM 1608 C CA . GLU A 1 198 ? -5.857 -14.910 -1.567 1.00 95.06 198 GLU A CA 1
ATOM 1609 C C . GLU A 1 198 ? -4.568 -14.377 -2.203 1.00 95.06 198 GLU A C 1
ATOM 1611 O O . GLU A 1 198 ? -4.398 -14.506 -3.419 1.00 95.06 198 GLU A O 1
ATOM 1616 N N . LEU A 1 199 ? -3.623 -13.850 -1.417 1.00 92.81 199 LEU A N 1
ATOM 1617 C CA . LEU A 1 199 ? -2.297 -13.458 -1.909 1.00 92.81 199 LEU A CA 1
ATOM 1618 C C . LEU A 1 199 ? -1.546 -14.659 -2.495 1.00 92.81 199 LEU A C 1
ATOM 1620 O O . LEU A 1 199 ? -1.007 -14.578 -3.606 1.00 92.81 199 LEU A O 1
ATOM 1624 N N . GLN A 1 200 ? -1.561 -15.798 -1.791 1.00 92.31 200 GLN A N 1
ATOM 1625 C CA . GLN A 1 200 ? -0.956 -17.042 -2.278 1.00 92.31 200 GLN A CA 1
ATOM 1626 C C . GLN A 1 200 ? -1.655 -17.547 -3.542 1.00 92.31 200 GLN A C 1
ATOM 1628 O O . GLN A 1 200 ? -0.998 -17.928 -4.517 1.00 92.31 200 GLN A O 1
ATOM 1633 N N . ARG A 1 201 ? -2.992 -17.497 -3.578 1.00 94.75 201 ARG A N 1
ATOM 1634 C CA . ARG A 1 201 ? -3.783 -17.901 -4.748 1.00 94.75 201 ARG A CA 1
ATOM 1635 C C . ARG A 1 201 ? -3.504 -17.018 -5.964 1.00 94.75 201 ARG A C 1
ATOM 1637 O O . ARG A 1 201 ? -3.365 -17.527 -7.079 1.00 94.75 201 ARG A O 1
ATOM 1644 N N . ALA A 1 202 ? -3.389 -15.709 -5.754 1.00 93.19 202 ALA A N 1
ATOM 1645 C CA . ALA A 1 202 ? -3.042 -14.735 -6.782 1.00 93.19 202 ALA A CA 1
ATOM 1646 C C . ALA A 1 202 ? -1.568 -14.819 -7.217 1.00 93.19 202 ALA A C 1
ATOM 1648 O O . ALA A 1 202 ? -1.222 -14.270 -8.266 1.00 93.19 202 ALA A O 1
ATOM 1649 N N . LYS A 1 203 ? -0.734 -15.552 -6.462 1.00 93.94 203 LYS A N 1
ATOM 1650 C CA . LYS A 1 203 ? 0.719 -15.685 -6.642 1.00 93.94 203 LYS A CA 1
ATOM 1651 C C . LYS A 1 203 ? 1.439 -14.344 -6.553 1.00 93.94 203 LYS A C 1
ATOM 1653 O O . LYS A 1 203 ? 2.387 -14.107 -7.305 1.00 93.94 203 LYS A O 1
ATOM 1658 N N . PHE A 1 204 ? 0.975 -13.473 -5.660 1.00 92.56 204 PHE A N 1
ATOM 1659 C CA . PHE A 1 204 ? 1.684 -12.236 -5.383 1.00 92.56 204 PHE A CA 1
ATOM 1660 C C . PHE A 1 204 ? 2.920 -12.520 -4.518 1.00 92.56 204 PHE A C 1
ATOM 1662 O O . PHE A 1 204 ? 2.817 -13.170 -3.479 1.00 92.56 204 PHE A O 1
ATOM 1669 N N . ASP A 1 205 ? 4.097 -12.038 -4.930 1.00 91.62 205 ASP A N 1
ATOM 1670 C CA . ASP A 1 205 ? 5.322 -12.080 -4.109 1.00 91.62 205 ASP A CA 1
ATOM 1671 C C . ASP A 1 205 ? 5.249 -10.986 -3.036 1.00 91.62 205 ASP A C 1
ATOM 1673 O O . ASP A 1 205 ? 5.837 -9.906 -3.162 1.00 91.62 205 ASP A O 1
ATOM 1677 N N . ALA A 1 206 ? 4.441 -11.254 -2.014 1.00 89.25 206 ALA A N 1
ATOM 1678 C CA . ALA A 1 206 ? 4.290 -10.413 -0.840 1.00 89.25 206 ALA A CA 1
ATOM 1679 C C . ALA A 1 206 ? 5.396 -10.702 0.188 1.00 89.25 206 ALA A C 1
ATOM 1681 O O . ALA A 1 206 ? 5.837 -11.837 0.390 1.00 89.25 206 ALA A O 1
ATOM 1682 N N . MET A 1 207 ? 5.863 -9.650 0.854 1.00 87.25 207 MET A N 1
ATOM 1683 C CA . MET A 1 207 ? 6.692 -9.760 2.047 1.00 87.25 207 MET A CA 1
ATOM 1684 C C . MET A 1 207 ? 5.860 -10.296 3.219 1.00 87.25 207 MET A C 1
ATOM 1686 O O . MET A 1 207 ? 4.642 -10.114 3.233 1.00 87.25 207 MET A O 1
ATOM 1690 N N . PRO A 1 208 ? 6.500 -10.920 4.226 1.00 85.44 208 PRO A N 1
ATOM 1691 C CA . PRO A 1 208 ? 5.797 -11.355 5.424 1.00 85.44 208 PRO A CA 1
ATOM 1692 C C . PRO A 1 208 ? 5.024 -10.198 6.059 1.00 85.44 208 PRO A C 1
ATOM 1694 O O . PRO A 1 208 ? 5.590 -9.124 6.286 1.00 85.44 208 PRO A O 1
ATOM 1697 N N . ILE A 1 209 ? 3.747 -10.439 6.356 1.00 86.00 209 ILE A N 1
ATOM 1698 C CA . ILE A 1 209 ? 2.882 -9.465 7.018 1.00 86.00 209 ILE A CA 1
ATOM 1699 C C . ILE A 1 209 ? 3.480 -9.122 8.385 1.00 86.00 209 ILE A C 1
ATOM 1701 O O . ILE A 1 209 ? 3.727 -9.998 9.218 1.00 86.00 209 ILE A O 1
ATOM 1705 N N . GLN A 1 210 ? 3.680 -7.832 8.629 1.00 85.69 210 GLN A N 1
ATOM 1706 C CA . GLN A 1 210 ? 4.134 -7.313 9.910 1.00 85.69 210 GLN A CA 1
ATOM 1707 C C . GLN A 1 210 ? 2.931 -6.877 10.729 1.00 85.69 210 GLN A C 1
ATOM 1709 O O . GLN A 1 210 ? 2.117 -6.079 10.278 1.00 85.69 210 GLN A O 1
ATOM 1714 N N . LYS A 1 211 ? 2.829 -7.386 11.953 1.00 85.19 211 LYS A N 1
ATOM 1715 C CA . LYS A 1 211 ? 1.781 -7.001 12.894 1.00 85.19 211 LYS A CA 1
ATOM 1716 C C . LYS A 1 211 ? 2.345 -6.027 13.916 1.00 85.19 211 LYS A C 1
ATOM 1718 O O . LYS A 1 211 ? 3.308 -6.357 14.607 1.00 85.19 211 LYS A O 1
ATOM 1723 N N . LEU A 1 212 ? 1.698 -4.874 14.061 1.00 82.19 212 LEU A N 1
ATOM 1724 C CA . LEU A 1 212 ? 2.045 -3.913 15.100 1.00 82.19 212 LEU A CA 1
ATOM 1725 C C . LEU A 1 212 ? 1.723 -4.500 16.479 1.00 82.19 212 LEU A C 1
ATOM 1727 O O . LEU A 1 212 ? 0.577 -4.834 16.793 1.00 82.19 212 LEU A O 1
ATOM 1731 N N . THR A 1 213 ? 2.749 -4.602 17.317 1.00 82.12 213 THR A N 1
ATOM 1732 C CA . THR A 1 213 ? 2.623 -4.933 18.741 1.00 82.12 213 THR A CA 1
ATOM 1733 C C . THR A 1 213 ? 3.497 -3.991 19.564 1.00 82.12 213 THR A C 1
ATOM 1735 O O . THR A 1 213 ? 4.337 -3.287 19.010 1.00 82.12 213 THR A O 1
ATOM 1738 N N . ILE A 1 214 ? 3.344 -4.001 20.892 1.00 79.25 214 ILE A N 1
ATOM 1739 C CA . ILE A 1 214 ? 4.180 -3.195 21.803 1.00 79.25 214 ILE A CA 1
ATOM 1740 C C . ILE A 1 214 ? 5.679 -3.467 21.575 1.00 79.25 214 ILE A C 1
ATOM 1742 O O . ILE A 1 214 ? 6.498 -2.556 21.625 1.00 79.25 214 ILE A O 1
ATOM 1746 N N . ASN A 1 215 ? 6.034 -4.713 21.249 1.00 83.69 215 ASN A N 1
ATOM 1747 C CA . ASN A 1 215 ? 7.421 -5.138 21.041 1.00 83.69 215 ASN A CA 1
ATOM 1748 C C . ASN A 1 215 ? 7.830 -5.167 19.559 1.00 83.69 215 ASN A C 1
ATOM 1750 O O . ASN A 1 215 ? 8.953 -5.547 19.236 1.00 83.69 215 ASN A O 1
ATOM 1754 N N . SER A 1 216 ? 6.916 -4.842 18.645 1.00 85.62 216 SER A N 1
ATOM 1755 C CA . SER A 1 216 ? 7.133 -4.954 17.200 1.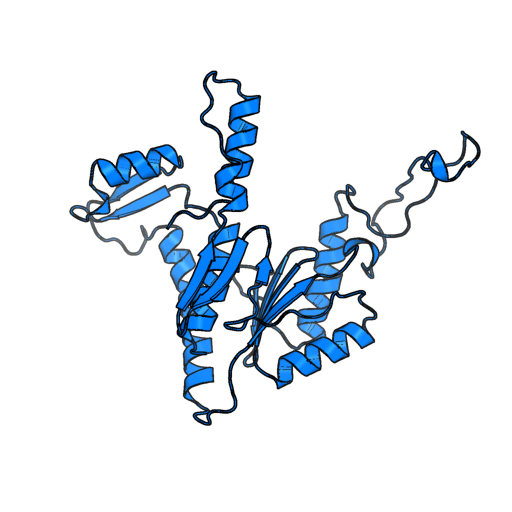00 85.62 216 SER A CA 1
ATOM 1756 C C . SER A 1 216 ? 6.567 -3.719 16.507 1.00 85.62 216 SER A C 1
ATOM 1758 O O . SER A 1 216 ? 5.433 -3.763 16.022 1.00 85.62 216 SER A O 1
ATOM 1760 N N . PRO A 1 217 ? 7.318 -2.602 16.508 1.00 85.06 217 PRO A N 1
ATOM 1761 C CA . PRO A 1 217 ? 6.968 -1.435 15.714 1.00 85.06 217 PRO A CA 1
ATOM 1762 C C . PRO A 1 217 ? 7.096 -1.742 14.218 1.00 85.06 217 PRO A C 1
ATOM 1764 O O . PRO A 1 217 ? 7.837 -2.642 13.819 1.00 85.06 217 PRO A O 1
ATOM 1767 N N . ILE A 1 218 ? 6.391 -0.971 13.396 1.00 84.94 218 ILE A N 1
ATOM 1768 C CA . ILE A 1 218 ? 6.350 -1.131 11.938 1.00 84.94 218 ILE A CA 1
ATOM 1769 C C . ILE A 1 218 ? 6.827 0.154 11.253 1.00 84.94 218 ILE A C 1
ATOM 1771 O O . ILE A 1 218 ? 6.689 1.248 11.800 1.00 84.94 218 ILE A O 1
ATOM 1775 N N . ASN A 1 219 ? 7.412 0.026 10.063 1.00 78.44 219 ASN A N 1
ATOM 1776 C CA . ASN A 1 219 ? 7.955 1.152 9.305 1.00 78.44 219 ASN A CA 1
ATOM 1777 C C . ASN A 1 219 ? 7.244 1.257 7.965 1.00 78.44 219 ASN A C 1
ATOM 1779 O O . ASN A 1 219 ? 7.550 0.483 7.061 1.00 78.44 219 ASN A O 1
ATOM 1783 N N . ILE A 1 220 ? 6.377 2.251 7.803 1.00 71.75 220 ILE A N 1
ATOM 1784 C CA . ILE A 1 220 ? 5.646 2.484 6.557 1.00 71.75 220 ILE A CA 1
ATOM 1785 C C . ILE A 1 220 ? 6.000 3.855 5.991 1.00 71.75 220 ILE A C 1
ATOM 1787 O O . ILE A 1 220 ? 5.924 4.862 6.685 1.00 71.75 220 ILE A O 1
ATOM 1791 N N . ASN A 1 221 ? 6.447 3.906 4.737 1.00 67.12 221 ASN A N 1
ATOM 1792 C CA . ASN A 1 221 ? 6.743 5.160 4.028 1.00 67.12 221 ASN A CA 1
ATOM 1793 C C . ASN A 1 221 ? 7.666 6.146 4.761 1.00 67.12 221 ASN A C 1
ATOM 1795 O O . ASN A 1 221 ? 7.580 7.363 4.603 1.00 67.12 221 ASN A O 1
ATOM 1799 N N . GLY A 1 222 ? 8.601 5.615 5.550 1.00 68.00 222 GLY A N 1
ATOM 1800 C CA . GLY A 1 222 ? 9.527 6.414 6.352 1.00 68.00 222 GLY A CA 1
ATOM 1801 C C . GLY A 1 222 ? 8.939 6.951 7.659 1.00 68.00 222 GLY A C 1
ATOM 1802 O O . GLY A 1 222 ? 9.643 7.674 8.362 1.00 68.00 222 GLY A O 1
ATOM 1803 N N . ALA A 1 223 ? 7.696 6.596 7.988 1.00 71.06 223 ALA A N 1
ATOM 1804 C CA . ALA A 1 223 ? 7.116 6.735 9.312 1.00 71.06 223 ALA A CA 1
ATOM 1805 C C . ALA A 1 223 ? 7.380 5.471 10.137 1.00 71.06 223 ALA A C 1
ATOM 1807 O O . ALA A 1 223 ? 7.096 4.352 9.711 1.00 71.06 223 ALA A O 1
ATOM 1808 N N . HIS A 1 224 ? 7.922 5.677 11.330 1.00 79.81 224 HIS A N 1
ATOM 1809 C CA . HIS A 1 224 ? 8.094 4.670 12.359 1.00 79.81 224 HIS A CA 1
ATOM 1810 C C . HIS A 1 224 ? 6.878 4.685 13.280 1.00 79.81 224 HIS A C 1
ATOM 1812 O O . HIS A 1 224 ? 6.616 5.690 13.950 1.00 79.81 224 HIS A O 1
ATOM 1818 N N . ILE A 1 225 ? 6.143 3.578 13.301 1.00 80.25 225 ILE A N 1
ATOM 1819 C CA . ILE A 1 225 ? 4.909 3.410 14.063 1.00 80.25 225 ILE A CA 1
ATOM 1820 C C . ILE A 1 225 ? 5.178 2.444 15.209 1.00 80.25 225 ILE A C 1
ATOM 1822 O O . ILE A 1 225 ? 5.543 1.289 14.987 1.00 80.25 225 ILE A O 1
ATOM 1826 N N . SER A 1 226 ? 4.947 2.892 16.436 1.00 83.38 226 SER A N 1
ATOM 1827 C CA . SER A 1 226 ? 5.061 2.076 17.642 1.00 83.38 226 SER A CA 1
ATOM 1828 C C . SER A 1 226 ? 3.785 2.138 18.475 1.00 83.38 226 SER A C 1
ATOM 1830 O O . SER A 1 226 ? 3.051 3.127 18.462 1.00 83.38 226 SER A O 1
ATOM 1832 N N . LEU A 1 227 ? 3.496 1.050 19.189 1.00 78.94 227 LEU A N 1
ATOM 1833 C CA . LEU A 1 227 ? 2.365 0.960 20.106 1.00 78.94 227 LEU A CA 1
ATOM 1834 C C . LEU A 1 227 ? 2.878 1.133 21.542 1.00 78.94 227 LEU A C 1
ATOM 1836 O O . LEU A 1 227 ? 3.637 0.299 22.031 1.00 78.94 227 LEU A O 1
ATOM 1840 N N . LEU A 1 228 ? 2.469 2.212 22.204 1.00 77.50 228 LEU A N 1
ATOM 1841 C CA . LEU A 1 228 ? 2.805 2.559 23.584 1.00 77.50 228 LEU A CA 1
ATOM 1842 C C . LEU A 1 228 ? 1.585 2.308 24.474 1.00 77.50 228 LEU A C 1
ATOM 1844 O O . LEU A 1 228 ? 0.684 3.137 24.530 1.00 77.50 228 LEU A O 1
ATOM 1848 N N . ASP A 1 229 ? 1.540 1.168 25.163 1.00 72.06 229 ASP A N 1
ATOM 1849 C CA . ASP A 1 229 ? 0.398 0.706 25.969 1.00 72.06 229 ASP A CA 1
ATOM 1850 C C . ASP A 1 229 ? -0.929 0.681 25.184 1.00 72.06 229 ASP A C 1
ATOM 1852 O O . ASP A 1 229 ? -1.325 -0.337 24.614 1.00 72.06 229 ASP A O 1
ATOM 1856 N N . THR A 1 230 ? -1.613 1.824 25.150 1.00 66.81 230 THR A N 1
ATOM 1857 C CA . THR A 1 230 ? -2.863 2.061 24.424 1.00 66.81 230 THR A CA 1
ATOM 1858 C C . THR A 1 230 ? -2.706 3.072 23.290 1.00 66.81 230 THR A C 1
ATOM 1860 O O . THR A 1 230 ? -3.489 3.049 22.353 1.00 66.81 230 THR A O 1
ATOM 1863 N N . THR A 1 231 ? -1.689 3.925 23.298 1.00 66.44 231 THR A N 1
ATOM 1864 C CA . THR A 1 231 ? -1.495 4.962 22.285 1.00 66.44 231 THR A CA 1
ATOM 1865 C C . THR A 1 231 ? -0.597 4.490 21.150 1.00 66.44 231 THR A C 1
ATOM 1867 O O . THR A 1 231 ? 0.281 3.648 21.316 1.00 66.44 231 THR A O 1
ATOM 1870 N N . ILE A 1 232 ? -0.819 5.037 19.958 1.00 72.81 232 ILE A N 1
ATOM 1871 C CA . ILE A 1 232 ? 0.050 4.819 18.802 1.00 72.81 232 ILE A CA 1
ATOM 1872 C C . ILE A 1 232 ? 0.922 6.054 18.654 1.00 72.81 232 ILE A C 1
ATOM 1874 O O . ILE A 1 232 ? 0.414 7.173 18.593 1.00 72.81 232 ILE A O 1
ATOM 1878 N N . SER A 1 233 ? 2.228 5.837 18.605 1.00 73.25 233 SER A N 1
ATOM 1879 C CA . SER A 1 233 ? 3.204 6.864 18.288 1.00 73.25 233 SER A CA 1
ATOM 1880 C C . SER A 1 233 ? 3.624 6.696 16.840 1.00 73.25 233 SER A C 1
ATOM 1882 O O . SER A 1 233 ? 4.044 5.616 16.428 1.00 73.25 233 SER A O 1
ATOM 1884 N N . VAL A 1 234 ? 3.496 7.768 16.066 1.00 74.00 234 VAL A N 1
ATOM 1885 C CA . VAL A 1 234 ? 4.007 7.841 14.701 1.00 74.00 234 VAL A CA 1
ATOM 1886 C C . VAL A 1 234 ? 5.084 8.906 14.693 1.00 74.00 234 VAL A C 1
ATOM 1888 O O . VAL A 1 234 ? 4.838 10.052 15.062 1.00 74.00 234 VAL A O 1
ATOM 1891 N N . THR A 1 235 ? 6.291 8.525 14.296 1.00 72.06 235 THR A N 1
ATOM 1892 C CA . THR A 1 235 ? 7.422 9.447 14.212 1.00 72.06 235 THR A CA 1
ATOM 1893 C C . THR A 1 235 ? 8.083 9.324 12.855 1.00 72.06 235 THR A C 1
ATOM 1895 O O . THR A 1 235 ? 8.195 8.241 12.295 1.00 72.06 235 THR A O 1
ATOM 1898 N N . GLN A 1 236 ? 8.557 10.437 12.314 1.00 66.12 236 GLN A N 1
ATOM 1899 C CA . GLN A 1 236 ? 9.336 10.458 11.075 1.00 66.12 236 GLN A CA 1
ATOM 1900 C C . GLN A 1 236 ? 10.728 11.019 11.350 1.00 66.12 236 GLN A C 1
ATOM 1902 O O . GLN A 1 236 ? 11.269 11.794 10.563 1.00 66.12 236 GLN A O 1
ATOM 1907 N N . HIS A 1 237 ? 11.304 10.655 12.500 1.00 66.88 237 HIS A N 1
ATOM 1908 C CA . HIS A 1 237 ? 12.566 11.211 12.987 1.00 66.88 237 HIS A CA 1
ATOM 1909 C C . HIS A 1 237 ? 13.677 11.149 11.925 1.00 66.88 237 HIS A C 1
ATOM 1911 O O . HIS A 1 237 ? 14.374 12.136 11.696 1.00 66.88 237 HIS A O 1
ATOM 1917 N N . ASP A 1 238 ? 13.760 10.037 11.193 1.00 66.19 238 ASP A N 1
ATOM 1918 C CA . ASP A 1 238 ? 14.733 9.833 10.115 1.00 66.19 238 ASP A CA 1
ATOM 1919 C C . ASP A 1 238 ? 14.501 10.714 8.881 1.00 66.19 238 ASP A C 1
ATOM 1921 O O . ASP A 1 238 ? 15.422 10.931 8.096 1.00 66.19 238 ASP A O 1
ATOM 1925 N N . GLN A 1 239 ? 13.279 11.197 8.651 1.00 62.75 239 GLN A N 1
ATOM 1926 C CA . GLN A 1 239 ? 12.998 12.164 7.585 1.00 62.75 239 GLN A CA 1
ATOM 1927 C C . GLN A 1 239 ? 13.262 13.588 8.062 1.00 62.75 239 GLN A C 1
ATOM 1929 O O . GLN A 1 239 ? 13.873 14.374 7.340 1.00 62.75 239 GLN A O 1
ATOM 1934 N N . ILE A 1 240 ? 12.883 13.893 9.303 1.00 61.75 240 ILE A N 1
ATOM 1935 C CA . ILE A 1 240 ? 13.134 15.189 9.938 1.00 61.75 240 ILE A CA 1
ATOM 1936 C C . ILE A 1 240 ? 14.641 15.462 10.021 1.00 61.75 240 ILE A C 1
ATOM 1938 O O . ILE A 1 240 ? 15.083 16.563 9.705 1.00 61.75 240 ILE A O 1
ATOM 1942 N N . SER A 1 241 ? 15.454 14.454 10.350 1.00 63.34 241 SER A N 1
ATOM 1943 C CA . SER A 1 241 ? 16.917 14.583 10.420 1.00 63.34 241 SER A CA 1
ATOM 1944 C C . SER A 1 241 ? 17.584 14.877 9.067 1.00 63.34 241 SER A C 1
ATOM 1946 O O . SER A 1 241 ? 18.719 15.351 9.030 1.00 63.34 241 SER A O 1
ATOM 1948 N N . LYS A 1 242 ? 16.882 14.644 7.948 1.00 64.88 242 LYS A N 1
ATOM 1949 C CA . LYS A 1 242 ? 17.345 14.965 6.586 1.00 64.88 242 LYS A CA 1
ATOM 1950 C C . LYS A 1 242 ? 16.994 16.391 6.152 1.00 64.88 242 LYS A C 1
ATOM 1952 O O . LYS A 1 242 ? 17.434 16.808 5.071 1.00 64.88 242 LYS A O 1
ATOM 1957 N N . ILE A 1 243 ? 16.209 17.131 6.941 1.00 61.22 243 ILE A N 1
ATOM 1958 C CA . ILE A 1 243 ? 15.973 18.559 6.712 1.00 61.22 243 ILE A CA 1
ATOM 1959 C C . ILE A 1 243 ? 17.218 19.331 7.142 1.00 61.22 243 ILE A C 1
ATOM 1961 O O . ILE A 1 243 ? 17.766 19.134 8.224 1.00 61.22 243 ILE A O 1
ATOM 1965 N N . SER A 1 244 ? 17.639 20.265 6.297 1.00 61.84 244 SER A N 1
ATOM 1966 C CA . SER A 1 244 ? 18.692 21.219 6.622 1.00 61.84 244 SER A CA 1
ATOM 1967 C C . SER A 1 244 ? 18.210 22.642 6.375 1.00 61.84 244 SER A C 1
ATOM 1969 O O . SER A 1 244 ? 17.513 22.919 5.398 1.00 61.84 244 SER A O 1
ATOM 1971 N N . ILE A 1 245 ? 18.595 23.561 7.265 1.00 61.47 245 ILE A N 1
ATOM 1972 C CA . ILE A 1 245 ? 18.342 24.991 7.077 1.00 61.47 245 ILE A CA 1
ATOM 1973 C C . ILE A 1 245 ? 19.182 25.451 5.883 1.00 61.47 245 ILE A C 1
ATOM 1975 O O . ILE A 1 245 ? 20.415 25.410 5.928 1.00 61.47 245 ILE A O 1
ATOM 1979 N N . LEU A 1 246 ? 18.513 25.868 4.807 1.00 58.56 246 LEU A N 1
ATOM 1980 C CA . LEU A 1 246 ? 19.184 26.422 3.635 1.00 58.56 246 LEU A CA 1
ATOM 1981 C C . LEU A 1 246 ? 19.782 27.784 3.993 1.00 58.56 246 LEU A C 1
ATOM 1983 O O . LEU A 1 246 ? 19.090 28.651 4.524 1.00 58.56 246 LEU A O 1
ATOM 1987 N N . LYS A 1 247 ? 21.074 27.961 3.705 1.00 60.66 247 LYS A N 1
ATOM 1988 C CA . LYS A 1 247 ? 21.779 29.237 3.900 1.00 60.66 247 LYS A CA 1
ATOM 1989 C C . LYS A 1 247 ? 21.666 30.157 2.682 1.00 60.66 247 LYS A C 1
ATOM 1991 O O . LYS A 1 247 ? 21.639 31.366 2.864 1.00 60.66 247 LYS A O 1
ATOM 1996 N N . ASP A 1 248 ? 21.518 29.580 1.486 1.00 61.47 248 ASP A N 1
ATOM 1997 C CA . ASP A 1 248 ? 21.340 30.293 0.220 1.00 61.47 248 ASP A CA 1
ATOM 1998 C C . ASP A 1 248 ? 20.116 29.765 -0.541 1.00 61.47 248 ASP A C 1
ATOM 2000 O O . ASP A 1 248 ? 19.880 28.558 -0.639 1.00 61.47 248 ASP A O 1
ATOM 2004 N N . TYR A 1 249 ? 19.313 30.688 -1.072 1.00 58.06 249 TYR A N 1
ATOM 2005 C CA . TYR A 1 249 ? 18.031 30.402 -1.716 1.00 58.06 249 TYR A CA 1
ATOM 2006 C C . TYR A 1 249 ? 18.213 30.081 -3.202 1.00 58.06 249 TYR A C 1
ATOM 2008 O O . TYR A 1 249 ? 18.010 30.937 -4.065 1.00 58.06 249 TYR A O 1
ATOM 2016 N N . SER A 1 250 ? 18.554 28.834 -3.526 1.00 63.66 250 SER A N 1
ATOM 2017 C CA . SER A 1 250 ? 18.394 28.334 -4.893 1.00 63.66 250 SER A CA 1
ATOM 2018 C C . SER A 1 250 ? 17.015 27.682 -5.063 1.00 63.66 250 SER A C 1
ATOM 2020 O O . SER A 1 250 ? 16.509 26.989 -4.177 1.00 63.66 250 SER A O 1
ATOM 2022 N N . LYS A 1 251 ? 16.383 27.881 -6.227 1.00 56.62 251 LYS A N 1
ATOM 2023 C CA . LYS A 1 251 ? 15.088 27.258 -6.563 1.00 56.62 251 LYS A CA 1
ATOM 2024 C C . LYS A 1 251 ? 15.149 25.725 -6.478 1.00 56.62 251 LYS A C 1
ATOM 2026 O O . LYS A 1 251 ? 14.160 25.097 -6.119 1.00 56.62 251 LYS A O 1
ATOM 2031 N N . HIS A 1 252 ? 16.300 25.135 -6.796 1.00 54.53 252 HIS A N 1
ATOM 2032 C CA . HIS A 1 252 ? 16.524 23.691 -6.737 1.00 54.53 252 HIS A CA 1
ATOM 2033 C C . HIS A 1 252 ? 16.560 23.179 -5.290 1.00 54.53 252 HIS A C 1
ATOM 2035 O O . HIS A 1 252 ? 15.894 22.197 -4.967 1.00 54.53 252 HIS A O 1
ATOM 2041 N N . ASP A 1 253 ? 17.266 23.882 -4.404 1.00 57.03 253 ASP A N 1
ATOM 2042 C CA . ASP A 1 253 ? 17.349 23.508 -2.990 1.00 57.03 253 ASP A CA 1
ATOM 2043 C C . ASP A 1 253 ? 16.007 23.705 -2.285 1.00 57.03 253 ASP A C 1
ATOM 2045 O O . ASP A 1 253 ? 15.593 22.862 -1.493 1.00 57.03 253 ASP A O 1
ATOM 2049 N N . TYR A 1 254 ? 15.268 24.752 -2.656 1.00 57.28 254 TYR A N 1
ATOM 2050 C CA . TYR A 1 254 ? 13.901 24.977 -2.192 1.00 57.28 254 TYR A CA 1
ATOM 2051 C C . TYR A 1 254 ? 12.944 23.843 -2.600 1.00 57.28 254 TYR A C 1
ATOM 2053 O O . TYR A 1 254 ? 12.217 23.325 -1.756 1.00 57.28 254 TYR A O 1
ATOM 2061 N N . VAL A 1 255 ? 12.959 23.410 -3.868 1.00 55.12 255 VAL A N 1
ATOM 2062 C CA . VAL A 1 255 ? 12.122 22.286 -4.336 1.00 55.12 255 VAL A CA 1
ATOM 2063 C C . VAL A 1 255 ? 12.518 20.976 -3.647 1.00 55.12 255 VAL A C 1
ATOM 2065 O O . VAL A 1 255 ? 11.646 20.199 -3.264 1.00 55.12 255 VAL A O 1
ATOM 2068 N N . SER A 1 256 ? 13.817 20.753 -3.431 1.00 53.91 256 SER A N 1
ATOM 2069 C CA . SER A 1 256 ? 14.339 19.578 -2.726 1.00 53.91 256 SER A CA 1
ATOM 2070 C C . SER A 1 256 ? 13.903 19.534 -1.257 1.00 53.91 256 SER A C 1
ATOM 2072 O O . SER A 1 256 ? 13.492 18.480 -0.778 1.00 53.91 256 SER A O 1
ATOM 2074 N N . GLN A 1 257 ? 13.936 20.667 -0.545 1.00 54.09 257 GLN A N 1
ATOM 2075 C CA . GLN A 1 257 ? 13.457 20.736 0.840 1.00 54.09 257 GLN A CA 1
ATOM 2076 C C . GLN A 1 257 ? 11.927 20.664 0.930 1.00 54.09 257 GLN A C 1
ATOM 2078 O O . GLN A 1 257 ? 11.423 20.006 1.834 1.00 54.09 257 GLN A O 1
ATOM 2083 N N . ARG A 1 258 ? 11.178 21.241 -0.024 1.00 52.53 258 ARG A N 1
ATOM 2084 C CA . ARG A 1 258 ? 9.713 21.083 -0.090 1.00 52.53 258 ARG A CA 1
ATOM 2085 C C . ARG A 1 258 ? 9.321 19.613 -0.258 1.00 52.53 258 ARG A C 1
ATOM 2087 O O . ARG A 1 258 ? 8.547 19.110 0.538 1.00 52.53 258 ARG A O 1
ATOM 2094 N N . ALA A 1 259 ? 9.945 18.892 -1.190 1.00 48.06 259 ALA A N 1
ATOM 2095 C CA . ALA A 1 259 ? 9.680 17.463 -1.383 1.00 48.06 259 ALA A CA 1
ATOM 2096 C C . ALA A 1 259 ? 10.000 16.602 -0.140 1.00 48.06 259 ALA A C 1
ATOM 2098 O O . ALA A 1 259 ? 9.462 15.505 0.011 1.00 48.06 259 ALA A O 1
ATOM 2099 N N . ARG A 1 260 ? 10.886 17.078 0.749 1.00 51.91 260 ARG A N 1
ATOM 2100 C CA . ARG A 1 260 ? 11.165 16.449 2.052 1.00 51.91 260 ARG A CA 1
ATOM 2101 C C . ARG A 1 260 ? 10.131 16.842 3.111 1.00 51.91 260 ARG A C 1
ATOM 2103 O O . ARG A 1 260 ? 9.748 15.986 3.898 1.00 51.91 260 ARG A O 1
ATOM 2110 N N . GLY A 1 261 ? 9.685 18.099 3.113 1.00 44.47 261 GLY A N 1
ATOM 2111 C CA . GLY A 1 261 ? 8.669 18.639 4.022 1.00 44.47 261 GLY A CA 1
ATOM 2112 C C . GLY A 1 261 ? 7.249 18.139 3.745 1.00 44.47 261 GLY A C 1
ATOM 2113 O O . GLY A 1 261 ? 6.527 17.873 4.695 1.00 44.47 261 GLY A O 1
ATOM 2114 N N . ASP A 1 262 ? 6.886 17.896 2.481 1.00 40.94 262 ASP A N 1
ATOM 2115 C CA . ASP A 1 262 ? 5.580 17.338 2.078 1.00 40.94 262 ASP A CA 1
ATOM 2116 C C . ASP A 1 262 ? 5.319 15.946 2.688 1.00 40.94 262 ASP A C 1
ATOM 2118 O O . ASP A 1 262 ? 4.187 15.477 2.730 1.00 40.94 262 ASP A O 1
ATOM 2122 N N . ARG A 1 263 ? 6.372 15.273 3.171 1.00 40.00 263 ARG A N 1
ATOM 2123 C CA . ARG A 1 263 ? 6.307 13.961 3.826 1.00 40.00 263 ARG A CA 1
ATOM 2124 C C . ARG A 1 263 ? 6.383 14.026 5.344 1.00 40.00 263 ARG A C 1
ATOM 2126 O O . ARG A 1 263 ? 6.407 12.965 5.957 1.00 40.00 263 ARG A O 1
ATOM 2133 N N . ILE A 1 264 ? 6.482 15.216 5.935 1.00 34.62 264 ILE A N 1
ATOM 2134 C CA . ILE A 1 264 ? 6.689 15.393 7.371 1.00 34.62 264 ILE A CA 1
ATOM 2135 C C . ILE A 1 264 ? 5.404 15.888 8.021 1.00 34.62 264 ILE A C 1
ATOM 2137 O O . ILE A 1 264 ? 5.010 17.039 7.849 1.00 34.62 264 ILE A O 1
ATOM 2141 N N . TRP A 1 265 ? 4.773 15.010 8.803 1.00 30.45 265 TRP A N 1
ATOM 2142 C CA . TRP A 1 265 ? 3.729 15.416 9.737 1.00 30.45 265 TRP A CA 1
ATOM 2143 C C . TRP A 1 265 ? 4.359 15.881 11.042 1.00 30.45 265 TRP A C 1
ATOM 2145 O O . TRP A 1 265 ? 5.094 15.145 11.702 1.00 30.45 265 TRP A O 1
ATOM 2155 N N . ILE A 1 266 ? 4.074 17.130 11.394 1.00 24.36 266 ILE A N 1
ATOM 2156 C CA . ILE A 1 266 ? 4.489 17.743 12.651 1.00 24.36 266 ILE A CA 1
ATOM 2157 C C . ILE A 1 266 ? 3.281 17.689 13.588 1.00 24.36 266 ILE A C 1
ATOM 2159 O O . ILE A 1 266 ? 2.225 18.224 13.252 1.00 24.36 266 ILE A O 1
ATOM 2163 N N . PHE A 1 267 ? 3.441 17.017 14.730 1.00 26.55 267 PHE A N 1
ATOM 2164 C CA . PHE A 1 267 ? 2.558 17.180 15.888 1.00 26.55 267 PHE A CA 1
ATOM 2165 C C . PHE A 1 267 ? 2.903 18.465 16.641 1.00 26.55 267 PHE A C 1
ATOM 2167 O O . PHE A 1 267 ? 4.116 18.746 16.787 1.00 26.55 267 PHE A O 1
#

Mean predicted aligned error: 13.32 Å

Secondary structure (DSSP, 8-state):
--HHHHHHHHIIIIIIHHH-S-SEEEEETTSGGGSHHHHHHHHHTTPEEEEESS--GGG--HHHHHHHHHHHHHHHHHHHHHT--STT--PEEEEEEBTTGGGG-SSPPSS-EEEPPPGGG---TT--EEE-S--TT-TTHHHHHHHHHHHHHHHTT--EE-SS-TTEEE-SSEEEEEETTEEEEEE-HHHHHHHHHHHHHHT--BPPPEEPBTTB-EEETTEEEEEETTEEEEE-HHHHTT----SS--HHHHHHHHHHHTT----

Nearest PDB structures (foldseek):
  5ejk-assembly1_H  TM=5.336E-01  e=6.760E-03  Rous sarcoma virus - Prague C
  3s3o-assembly1_B-2  TM=5.437E-01  e=2.944E-02  Human spumaretrovirus
  2x6s-assembly3_A  TM=4.605E-01  e=1.148E-02  Human spumaretrovirus
  4bac-assembly1_B-2  TM=4.503E-01  e=2.775E-02  Human spumaretrovirus
  2x6n-assembly2_E  TM=4.493E-01  e=4.444E-02  Human spumaretrovirus

pLDDT: mean 70.22, std 17.11, range [24.36, 96.12]

Radius of gyration: 22.02 Å; Cα contacts (8 Å, |Δi|>4): 373; chains: 1; bounding box: 48×54×58 Å

Solvent-accessible surface area (backbone atoms only — not comparable to full-atom values): 15601 Å² total; per-residue (Å²): 107,52,47,68,46,51,43,50,48,49,40,56,68,56,46,44,46,70,63,40,78,60,65,55,47,65,42,64,72,91,44,80,76,72,36,71,66,49,49,50,54,35,48,75,71,66,25,43,78,44,77,41,93,68,98,49,89,87,69,61,34,71,65,60,61,51,47,52,63,52,44,50,54,43,52,51,46,37,58,62,56,69,72,56,92,50,97,78,76,49,54,40,44,36,39,36,39,35,63,69,40,31,62,70,28,80,54,66,61,96,59,95,42,71,41,74,67,62,79,89,71,72,65,64,91,86,51,70,41,74,58,68,52,29,43,92,92,45,90,63,17,62,58,42,24,48,52,45,55,50,50,41,42,35,75,74,66,63,31,43,61,40,95,86,42,77,46,38,30,35,48,99,49,34,39,36,40,60,48,94,38,40,35,40,34,39,22,35,70,67,50,51,52,50,51,56,53,49,36,60,73,71,64,56,61,57,49,80,73,42,59,60,36,74,91,32,60,46,76,57,98,67,32,42,37,38,41,56,98,79,47,76,46,77,42,44,62,77,55,57,70,70,62,71,89,76,90,69,94,43,73,66,59,50,52,55,51,46,68,55,50,60,62,58,83,82,132

Organism: Uncinula necator (NCBI:txid52586)